Protein AF-A0A7K4BF49-F1 (afdb_monomer)

Foldseek 3Di:
DDDDDDDDDDPPFFFDFKDKDFDADPVNPHTPFIDMDGQVCQVVPADKDFDLQAWAWDFAFDDQVLCCVVCVPDDDDRVPPLQPSVLRIQAATTAARFMFHFVQRVQVVRPGDDQQDKDWDADPVGDIDIDGPCCAPVNDLQQATWGFTFFHSTWGDPNYNDIQFGGGSGPTRRVHTDIGGDHAQPRHPPRHD

Mean predicted aligned error: 5.92 Å

Secondary structure (DSSP, 8-state):
-----------TTPPP-EEEEEEEPTTSSSEEEEEEEEHHHHHHHSPEE--SSS--B---PPPHHHHHHH-TTSPP-SS-TT---THHHHTT-B--SEEEEEHHHHHHHTT---TT-EEEEE-TTS-EEEEEHHHHHS--TTT--EEEEEEESS---TT-SS---SB-TTTT-TT-SEEEE---SSS-TT---

Radius of gyration: 18.91 Å; Cα contacts (8 Å, |Δi|>4): 390; chains: 1; bounding box: 43×42×61 Å

Structure (mmCIF, N/CA/C/O backbone):
data_AF-A0A7K4BF49-F1
#
_entry.id   AF-A0A7K4BF49-F1
#
loop_
_atom_site.group_PDB
_atom_site.id
_atom_site.type_symbol
_atom_site.label_atom_id
_atom_site.label_alt_id
_atom_site.label_comp_id
_atom_site.label_asym_id
_atom_site.label_entity_id
_atom_site.label_seq_id
_atom_site.pdbx_PDB_ins_code
_atom_site.Cartn_x
_atom_site.Cartn_y
_atom_site.Cartn_z
_atom_site.occupancy
_atom_site.B_iso_or_equiv
_atom_site.auth_seq_id
_atom_site.auth_comp_id
_atom_site.auth_asym_id
_atom_site.auth_atom_id
_atom_site.pdbx_PDB_model_num
ATOM 1 N N . MET A 1 1 ? -21.027 25.884 24.850 1.00 34.59 1 MET A N 1
ATOM 2 C CA . MET A 1 1 ? -20.261 26.221 26.073 1.00 34.59 1 MET A CA 1
ATOM 3 C C . MET A 1 1 ? -19.085 25.250 26.157 1.00 34.59 1 MET A C 1
ATOM 5 O O . MET A 1 1 ? -19.220 24.149 25.648 1.00 34.59 1 MET A O 1
ATOM 9 N N . VAL A 1 2 ? -17.940 25.727 26.647 1.00 35.47 2 VAL A N 1
ATOM 10 C CA . VAL A 1 2 ? -16.547 25.360 26.299 1.00 35.47 2 VAL A CA 1
ATOM 11 C C . VAL A 1 2 ? -16.154 23.878 26.431 1.00 35.47 2 VAL A C 1
ATOM 13 O O . VAL A 1 2 ? -16.474 23.229 27.420 1.00 35.47 2 VAL A O 1
ATOM 16 N N . THR A 1 3 ? -15.308 23.401 25.510 1.00 29.17 3 THR A N 1
ATOM 17 C CA . THR A 1 3 ? -14.227 22.450 25.840 1.00 29.17 3 THR A CA 1
ATOM 18 C C . THR A 1 3 ? -12.956 22.852 25.078 1.00 29.17 3 THR A C 1
ATOM 20 O O . THR A 1 3 ? -13.020 23.198 23.900 1.00 29.17 3 THR A O 1
ATOM 23 N N . VAL A 1 4 ? -11.828 22.898 25.792 1.00 28.55 4 VAL A N 1
ATOM 24 C CA . VAL A 1 4 ? -10.508 23.394 25.369 1.00 28.55 4 VAL A CA 1
ATOM 25 C C . VAL A 1 4 ? -9.509 22.231 25.287 1.00 28.55 4 VAL A C 1
ATOM 27 O O . VAL A 1 4 ? -9.506 21.383 26.169 1.00 28.55 4 VAL A O 1
ATOM 30 N N . LEU A 1 5 ? -8.672 22.295 24.239 1.00 30.62 5 LEU A N 1
ATOM 31 C CA . LEU A 1 5 ? -7.319 21.749 23.998 1.00 30.62 5 LEU A CA 1
ATOM 32 C C . LEU A 1 5 ? -6.979 20.274 24.295 1.00 30.62 5 LEU A C 1
ATOM 34 O O . LEU A 1 5 ? -6.933 19.847 25.440 1.00 30.62 5 LEU A O 1
ATOM 38 N N . ALA A 1 6 ? -6.388 19.632 23.283 1.00 27.55 6 ALA A N 1
ATOM 39 C CA . ALA A 1 6 ? -4.929 19.495 23.219 1.00 27.55 6 ALA A CA 1
ATOM 40 C C . ALA A 1 6 ? -4.484 19.502 21.747 1.00 27.55 6 ALA A C 1
ATOM 42 O O . ALA A 1 6 ? -4.921 18.669 20.962 1.00 27.55 6 ALA A O 1
ATOM 43 N N . ALA A 1 7 ? -3.638 20.458 21.364 1.00 39.44 7 ALA A N 1
ATOM 44 C CA . ALA A 1 7 ? -2.843 20.353 20.147 1.00 39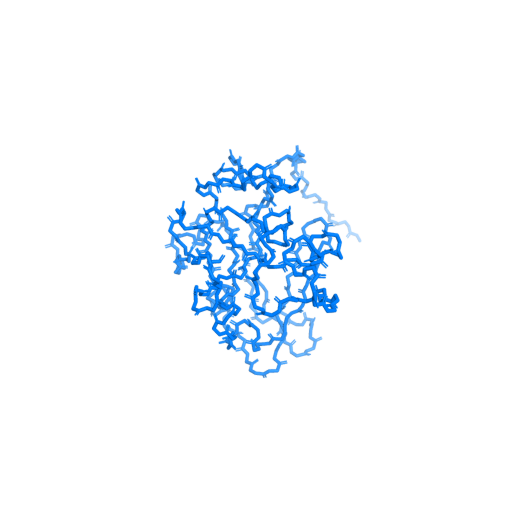.44 7 ALA A CA 1
ATOM 45 C C . ALA A 1 7 ? -1.436 19.919 20.573 1.00 39.44 7 ALA A C 1
ATOM 47 O O . ALA A 1 7 ? -0.731 20.727 21.185 1.00 39.44 7 ALA A O 1
ATOM 48 N N . PRO A 1 8 ? -1.007 18.679 20.295 1.00 38.59 8 PRO A N 1
ATOM 49 C CA . PRO A 1 8 ? 0.405 18.380 20.227 1.00 38.59 8 PRO A CA 1
ATOM 50 C C . PRO A 1 8 ? 0.962 18.970 18.929 1.00 38.59 8 PRO A C 1
ATOM 52 O O . PRO A 1 8 ? 0.394 18.835 17.846 1.00 38.59 8 PRO A O 1
ATOM 55 N N . VAL A 1 9 ? 2.064 19.684 19.127 1.00 35.28 9 VAL A N 1
ATOM 56 C CA . VAL A 1 9 ? 3.067 20.173 18.184 1.00 35.28 9 VAL A CA 1
ATOM 57 C C . VAL A 1 9 ? 3.034 19.489 16.816 1.00 35.28 9 VAL A C 1
ATOM 59 O O . VAL A 1 9 ? 3.138 18.271 16.694 1.00 35.28 9 VAL A O 1
ATOM 62 N N . LEU A 1 10 ? 2.975 20.320 15.777 1.00 35.47 10 LEU A N 1
ATOM 63 C CA . LEU A 1 10 ? 3.328 19.952 14.415 1.00 35.47 10 LEU A CA 1
ATOM 64 C C . LEU A 1 10 ? 4.713 19.280 14.398 1.00 35.47 10 LEU A C 1
ATOM 66 O O . LEU A 1 10 ? 5.733 19.964 14.453 1.00 35.47 10 LEU A O 1
ATOM 70 N N . ALA A 1 11 ? 4.762 17.959 14.244 1.00 31.17 11 ALA A N 1
ATOM 71 C CA . ALA A 1 11 ? 5.877 17.328 13.555 1.00 31.17 11 ALA A CA 1
ATOM 72 C C . ALA A 1 11 ? 5.644 17.555 12.057 1.00 31.17 11 ALA A C 1
ATOM 74 O O . ALA A 1 11 ? 5.075 16.717 11.357 1.00 31.17 11 ALA A O 1
ATOM 75 N N . THR A 1 12 ? 6.016 18.736 11.561 1.00 39.72 12 THR A N 1
ATOM 76 C CA . THR A 1 12 ? 6.198 18.943 10.122 1.00 39.72 12 THR A CA 1
ATOM 77 C C . THR A 1 12 ? 7.399 18.100 9.691 1.00 39.72 12 THR A C 1
ATOM 79 O O . THR A 1 12 ? 8.524 18.591 9.700 1.00 39.72 12 THR A O 1
ATOM 82 N N . GLY A 1 13 ? 7.180 16.813 9.407 1.00 51.66 13 GLY A N 1
ATOM 83 C CA . GLY A 1 13 ? 8.210 15.933 8.847 1.00 51.66 13 GLY A CA 1
ATOM 84 C C . GLY A 1 13 ? 8.118 14.446 9.196 1.00 51.66 13 GLY A C 1
ATOM 85 O O . GLY A 1 13 ? 8.723 13.658 8.484 1.00 51.66 13 GLY A O 1
ATOM 86 N N . ALA A 1 14 ? 7.377 14.043 10.235 1.00 60.25 14 ALA A N 1
ATOM 87 C CA . ALA A 1 14 ? 7.211 12.624 10.573 1.00 60.25 14 ALA A CA 1
ATOM 88 C C . ALA A 1 14 ? 5.947 12.052 9.910 1.00 60.25 14 ALA A C 1
ATOM 90 O O . ALA A 1 14 ? 4.874 12.673 9.969 1.00 60.25 14 ALA A O 1
ATOM 91 N N . GLY A 1 15 ? 6.083 10.886 9.270 1.00 71.81 15 GLY A N 1
ATOM 92 C CA . GLY A 1 15 ? 4.967 10.136 8.703 1.00 71.81 15 GLY A CA 1
ATOM 93 C C . GLY A 1 15 ? 3.964 9.718 9.782 1.00 71.81 15 GLY A C 1
ATOM 94 O O . GLY A 1 15 ? 4.267 9.727 10.974 1.00 71.81 15 GLY A O 1
ATOM 95 N N . THR A 1 16 ? 2.737 9.379 9.383 1.00 82.88 16 THR A N 1
ATOM 96 C CA . THR A 1 16 ? 1.733 8.867 10.326 1.00 82.88 16 THR A CA 1
ATOM 97 C C . THR A 1 16 ? 2.236 7.570 10.962 1.00 82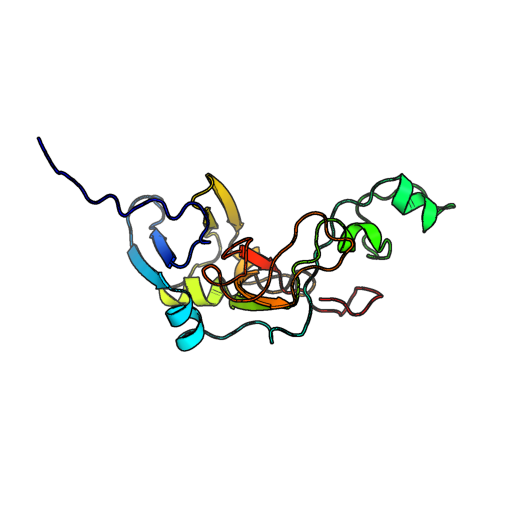.88 16 THR A C 1
ATOM 99 O O . THR A 1 16 ? 2.592 6.643 10.239 1.00 82.88 16 THR A O 1
ATOM 102 N N . THR A 1 17 ? 2.239 7.504 12.295 1.00 91.62 17 THR A N 1
ATOM 103 C CA . THR A 1 17 ? 2.672 6.334 13.082 1.00 91.62 17 THR A CA 1
ATOM 104 C C . THR A 1 17 ? 1.514 5.567 13.722 1.00 91.62 17 THR A C 1
ATOM 106 O O . THR A 1 17 ? 1.704 4.438 14.164 1.00 91.62 17 THR A O 1
ATOM 109 N N . GLU A 1 18 ? 0.320 6.162 13.752 1.00 93.19 18 GLU A N 1
ATOM 110 C CA . GLU A 1 18 ? -0.889 5.604 14.360 1.00 93.19 18 GLU A CA 1
ATOM 111 C C . GLU A 1 18 ? -1.980 5.349 13.317 1.00 93.19 18 GLU A C 1
ATOM 113 O O . GLU A 1 18 ? -2.172 6.120 12.374 1.00 93.19 18 GLU A O 1
ATOM 118 N N . LEU A 1 19 ? -2.743 4.284 13.525 1.00 95.31 19 LEU A N 1
ATOM 119 C CA . LEU A 1 19 ? -3.889 3.888 12.731 1.00 95.31 19 LEU A CA 1
ATOM 120 C C . LEU A 1 19 ? -5.130 3.842 13.621 1.00 95.31 19 LEU A C 1
ATOM 122 O O . LEU A 1 19 ? -5.210 3.056 14.563 1.00 95.31 19 LEU A O 1
ATOM 126 N N . ARG A 1 20 ? -6.133 4.650 13.273 1.00 96.38 20 ARG A N 1
ATOM 127 C CA . ARG A 1 20 ? -7.477 4.565 13.849 1.00 96.38 20 ARG A CA 1
ATOM 128 C C . ARG A 1 20 ? -8.335 3.643 12.989 1.00 96.38 20 ARG A C 1
ATOM 130 O O . ARG A 1 20 ? -8.537 3.921 11.808 1.00 96.38 20 ARG A O 1
ATOM 137 N N . ILE A 1 21 ? -8.873 2.590 13.589 1.00 97.62 21 ILE A N 1
ATOM 138 C CA . ILE A 1 21 ? -9.681 1.566 12.924 1.00 97.62 21 ILE A CA 1
ATOM 139 C C . ILE A 1 21 ? -11.097 1.650 13.493 1.00 97.62 21 ILE A C 1
ATOM 141 O O . ILE A 1 21 ? -11.285 1.600 14.708 1.00 97.62 21 ILE A O 1
ATOM 145 N N . VAL A 1 22 ? -12.101 1.801 12.627 1.00 98.06 22 VAL A N 1
ATOM 146 C CA . VAL A 1 22 ? -13.496 2.001 13.043 1.00 98.06 22 VAL A CA 1
ATOM 147 C C . VAL A 1 22 ? -14.419 1.117 12.220 1.00 98.06 22 VAL A C 1
ATOM 149 O O . VAL A 1 22 ? -14.384 1.155 10.991 1.00 98.06 22 VAL A O 1
ATOM 152 N N . LYS A 1 23 ? -15.294 0.375 12.899 1.00 97.81 23 LYS A N 1
ATOM 153 C CA . LYS A 1 23 ? -16.398 -0.366 12.291 1.00 97.81 23 LYS A CA 1
ATOM 154 C C . LYS A 1 23 ? -17.690 0.405 12.509 1.00 97.81 23 LYS A C 1
ATOM 156 O O . LYS A 1 23 ? -18.086 0.658 13.648 1.00 97.81 23 LYS A O 1
ATOM 161 N N . TYR A 1 24 ? -18.354 0.757 11.416 1.00 97.38 24 TYR A N 1
ATOM 162 C CA . TYR A 1 24 ? -19.642 1.443 11.433 1.00 97.38 24 TYR A CA 1
ATOM 163 C C . TYR A 1 24 ? -20.794 0.464 11.188 1.00 97.38 24 TYR A C 1
ATOM 165 O O . TYR A 1 24 ? -20.623 -0.558 10.530 1.00 97.38 24 TYR A O 1
ATOM 173 N N . ALA A 1 25 ? -21.979 0.792 11.698 1.00 95.19 25 ALA A N 1
ATOM 174 C CA . ALA A 1 25 ? -23.222 0.142 11.305 1.00 95.19 25 ALA A CA 1
ATOM 175 C C . ALA A 1 25 ? -23.651 0.579 9.893 1.00 95.19 25 ALA A C 1
ATOM 177 O O . ALA A 1 25 ? -23.120 1.538 9.327 1.00 95.19 25 ALA A O 1
ATOM 178 N N . ASN A 1 26 ? -24.688 -0.067 9.355 1.00 91.81 26 ASN A N 1
ATOM 179 C CA . ASN A 1 26 ? -25.211 0.203 8.007 1.00 91.81 26 ASN A CA 1
ATOM 180 C C . ASN A 1 26 ? -25.685 1.656 7.796 1.00 91.81 26 ASN A C 1
ATOM 182 O O . ASN A 1 26 ? -25.769 2.120 6.662 1.00 91.81 26 ASN A O 1
ATOM 186 N N . ASP A 1 27 ? -25.973 2.395 8.872 1.00 93.44 27 ASP A N 1
ATOM 187 C CA . ASP A 1 27 ? -26.303 3.826 8.822 1.00 93.44 27 ASP A CA 1
ATOM 188 C C . ASP A 1 27 ? -25.086 4.741 8.559 1.00 93.44 27 ASP A C 1
ATOM 190 O O . ASP A 1 27 ? -25.248 5.960 8.441 1.00 93.44 27 ASP A O 1
ATOM 194 N N . ARG A 1 28 ? -23.877 4.160 8.472 1.00 90.75 28 ARG A N 1
ATOM 195 C CA . ARG A 1 28 ? -22.575 4.820 8.272 1.00 90.75 28 ARG A CA 1
ATOM 196 C C . ARG A 1 28 ? -22.235 5.867 9.343 1.00 90.75 28 ARG A C 1
ATOM 198 O O . ARG A 1 28 ? -21.424 6.760 9.098 1.00 90.75 28 ARG A O 1
ATOM 205 N N . LYS A 1 29 ? -22.875 5.797 10.514 1.00 93.38 29 LYS A N 1
ATOM 206 C CA . LYS A 1 29 ? -22.755 6.787 11.597 1.00 93.38 29 LYS A CA 1
ATOM 207 C C . LYS A 1 29 ? -22.528 6.138 12.950 1.00 93.38 29 LYS A C 1
ATOM 209 O O . LYS A 1 29 ? -21.667 6.588 13.701 1.00 93.38 29 LYS A O 1
ATOM 214 N N . THR A 1 30 ? -23.294 5.103 13.264 1.00 96.94 30 THR A N 1
ATOM 215 C CA . THR A 1 30 ? -23.186 4.384 14.528 1.00 96.94 30 THR A CA 1
ATOM 216 C C . THR A 1 30 ? -21.885 3.594 14.547 1.00 96.94 30 THR A C 1
ATOM 218 O O . THR A 1 30 ? -21.651 2.771 13.666 1.00 96.94 30 THR A O 1
ATOM 221 N N . ILE A 1 31 ? -21.033 3.847 15.539 1.00 98.06 31 ILE A N 1
ATOM 222 C CA . ILE A 1 31 ? -19.782 3.109 15.736 1.00 98.06 31 ILE A CA 1
ATOM 223 C C . ILE A 1 31 ? -20.105 1.819 16.490 1.00 98.06 31 ILE A C 1
ATOM 225 O O . ILE A 1 31 ? -20.652 1.862 17.590 1.00 98.06 31 ILE A O 1
ATOM 229 N N . LEU A 1 32 ? -19.785 0.680 15.879 1.00 97.50 32 LEU A N 1
ATOM 230 C CA . LEU A 1 32 ? -19.957 -0.652 16.460 1.00 97.50 32 LEU A CA 1
ATOM 231 C C . LEU A 1 32 ? -18.708 -1.108 17.217 1.00 97.50 32 LEU A C 1
ATOM 233 O O . LEU A 1 32 ? -18.825 -1.781 18.237 1.00 97.50 32 LEU A O 1
ATOM 237 N N . ASN A 1 33 ? -17.526 -0.754 16.712 1.00 98.06 33 ASN A N 1
ATOM 238 C CA . ASN A 1 33 ? -16.242 -1.020 17.352 1.00 98.06 33 ASN A CA 1
ATOM 239 C C . ASN A 1 33 ? -15.205 -0.000 16.867 1.00 98.06 33 ASN A C 1
ATOM 241 O O . ASN A 1 33 ? -15.274 0.463 15.726 1.00 98.06 33 ASN A O 1
ATOM 245 N N . GLU A 1 34 ? -14.254 0.354 17.720 1.00 97.88 34 GLU A N 1
ATOM 246 C CA . GLU A 1 34 ? -13.210 1.324 17.414 1.00 97.88 34 GLU A CA 1
ATOM 247 C C . GLU A 1 34 ? -11.961 1.055 18.247 1.00 97.88 34 GLU A C 1
ATOM 249 O O . GLU A 1 34 ? -12.039 0.751 19.437 1.00 97.88 34 GLU A O 1
ATOM 254 N N . THR A 1 35 ? -10.801 1.221 17.622 1.00 97.31 35 THR A N 1
ATOM 255 C CA . THR A 1 35 ? -9.516 1.210 18.312 1.00 97.31 35 THR A CA 1
ATOM 256 C C . THR A 1 35 ? -8.500 2.086 17.586 1.00 97.31 35 THR A C 1
ATOM 258 O O . THR A 1 35 ? -8.664 2.402 16.405 1.00 97.31 35 THR A O 1
ATOM 261 N N . THR A 1 36 ? -7.442 2.460 18.295 1.00 97.94 36 THR A N 1
ATOM 262 C CA . THR A 1 36 ? -6.275 3.135 17.727 1.00 97.94 36 THR A CA 1
ATOM 263 C C . THR A 1 36 ? -5.038 2.355 18.136 1.00 97.94 36 THR A C 1
ATOM 265 O O . THR A 1 36 ? -4.855 2.064 19.317 1.00 97.94 36 THR A O 1
ATOM 268 N N . VAL A 1 37 ? -4.208 2.016 17.157 1.00 96.88 37 VAL A N 1
ATOM 269 C CA . VAL A 1 37 ? -2.967 1.251 17.327 1.00 96.88 37 VAL A CA 1
ATOM 270 C C . VAL A 1 37 ? -1.824 1.974 16.627 1.00 96.88 37 VAL A C 1
ATOM 272 O O . VAL A 1 37 ? -2.069 2.763 15.718 1.00 96.88 37 VAL A O 1
ATOM 275 N N . ASP A 1 38 ? -0.583 1.722 17.025 1.00 96.38 38 ASP A N 1
ATOM 276 C CA . ASP A 1 38 ? 0.595 2.192 16.293 1.00 96.38 38 ASP A CA 1
ATOM 277 C C . ASP A 1 38 ? 1.207 1.069 15.444 1.00 96.38 38 ASP A C 1
ATOM 279 O O . ASP A 1 38 ? 0.789 -0.093 15.508 1.00 96.38 38 ASP A O 1
ATOM 283 N N . TYR A 1 39 ? 2.195 1.408 14.615 1.00 95.56 39 TYR A N 1
ATOM 284 C CA . TYR A 1 39 ? 2.855 0.404 13.781 1.00 95.56 39 TYR A CA 1
ATOM 285 C C . TYR A 1 39 ? 3.624 -0.652 14.591 1.00 95.56 39 TYR A C 1
ATOM 287 O O . TYR A 1 39 ? 3.724 -1.787 14.133 1.00 95.56 39 TYR A O 1
ATOM 295 N N . HIS A 1 40 ? 4.118 -0.332 15.796 1.00 97.25 40 HIS A N 1
ATOM 296 C CA . HIS A 1 40 ? 4.745 -1.330 16.670 1.00 97.25 40 HIS A CA 1
ATOM 297 C C . HIS A 1 40 ? 3.729 -2.384 17.107 1.00 97.25 40 HIS A C 1
ATOM 299 O O . HIS A 1 40 ? 4.033 -3.576 17.142 1.00 97.25 40 HIS A O 1
ATOM 305 N N . TRP A 1 41 ? 2.505 -1.959 17.426 1.00 98.31 41 TRP A N 1
ATOM 306 C CA . TRP A 1 41 ? 1.420 -2.867 17.748 1.00 98.31 41 TRP A CA 1
ATOM 307 C C . TRP A 1 41 ? 1.045 -3.726 16.538 1.00 98.31 41 TRP A C 1
ATOM 309 O O . TRP A 1 41 ? 0.897 -4.935 16.705 1.00 98.31 41 TRP A O 1
ATOM 319 N N . LEU A 1 42 ? 0.943 -3.139 15.337 1.00 98.12 42 LEU A N 1
ATOM 320 C CA . LEU A 1 42 ? 0.676 -3.895 14.104 1.00 98.12 42 LEU A CA 1
ATOM 321 C C . LEU A 1 42 ? 1.746 -4.971 13.870 1.00 98.12 42 LEU A C 1
ATOM 323 O O . LEU A 1 42 ? 1.396 -6.133 13.681 1.00 98.12 42 LEU A O 1
ATOM 327 N N . GLU A 1 43 ? 3.029 -4.606 13.964 1.00 97.75 43 GLU A N 1
ATOM 328 C CA . GLU A 1 43 ? 4.158 -5.532 13.806 1.00 97.75 43 GLU A CA 1
ATOM 329 C C . GLU A 1 43 ? 4.151 -6.659 14.850 1.00 97.75 43 GLU A C 1
ATOM 331 O O . GLU A 1 43 ? 4.457 -7.806 14.531 1.00 97.75 43 GLU A O 1
ATOM 336 N N . ALA A 1 44 ? 3.802 -6.349 16.101 1.00 98.31 44 ALA A N 1
ATOM 337 C CA . ALA A 1 44 ? 3.859 -7.314 17.195 1.00 98.31 44 ALA A CA 1
ATOM 338 C C . ALA A 1 44 ? 2.630 -8.234 17.293 1.00 98.31 44 ALA A C 1
ATOM 340 O O . ALA A 1 44 ? 2.736 -9.307 17.891 1.00 98.31 44 ALA A O 1
ATOM 341 N N . ASN A 1 45 ? 1.466 -7.821 16.775 1.00 98.38 45 ASN A N 1
ATOM 342 C CA . ASN A 1 45 ? 0.189 -8.491 17.061 1.00 98.38 45 ASN A CA 1
ATOM 343 C C . ASN A 1 45 ? -0.530 -9.052 15.832 1.00 98.38 45 ASN A C 1
ATOM 345 O O . ASN A 1 45 ? -1.390 -9.915 16.007 1.00 98.38 45 ASN A O 1
ATOM 349 N N . LEU A 1 46 ? -0.212 -8.596 14.618 1.00 98.50 46 LEU A N 1
ATOM 350 C CA . LEU A 1 46 ? -0.855 -9.071 13.392 1.00 98.50 46 LEU A CA 1
ATOM 351 C C . LEU A 1 46 ? 0.158 -9.732 12.443 1.00 98.50 46 LEU A C 1
ATOM 353 O O . LEU A 1 46 ? 1.356 -9.454 12.532 1.00 98.50 46 LEU A O 1
ATOM 357 N N . PRO A 1 47 ? -0.294 -10.621 11.537 1.00 98.50 47 PRO A N 1
ATOM 358 C CA . PRO A 1 47 ? 0.585 -11.243 10.556 1.00 98.50 47 PRO A CA 1
ATOM 359 C C . PRO A 1 47 ? 1.342 -10.204 9.725 1.00 98.50 47 PRO A C 1
ATOM 361 O O . PRO A 1 47 ? 0.767 -9.238 9.216 1.00 98.50 47 PRO A O 1
ATOM 364 N N . ILE A 1 48 ? 2.648 -10.421 9.581 1.00 98.50 48 ILE A N 1
ATOM 365 C CA . ILE A 1 48 ? 3.507 -9.552 8.782 1.00 98.50 48 ILE A CA 1
ATOM 366 C C . ILE A 1 48 ? 3.475 -10.025 7.332 1.00 98.50 48 ILE A C 1
ATOM 368 O O . ILE A 1 48 ? 3.762 -11.185 7.040 1.00 98.50 48 ILE A O 1
ATOM 372 N N . GLN A 1 49 ? 3.166 -9.094 6.438 1.00 98.31 49 GLN A N 1
ATOM 373 C CA . GLN A 1 49 ? 3.266 -9.248 4.995 1.00 98.31 49 GLN A CA 1
ATOM 374 C C . GLN A 1 49 ? 4.596 -8.660 4.514 1.00 98.31 49 GLN A C 1
ATOM 376 O O . GLN A 1 49 ? 4.991 -7.572 4.946 1.00 98.31 49 GLN A O 1
ATOM 381 N N . GLY A 1 50 ? 5.258 -9.362 3.591 1.00 97.00 50 GLY A N 1
ATOM 382 C CA . GLY A 1 50 ? 6.557 -8.968 3.041 1.00 97.00 50 GLY A CA 1
ATOM 383 C C . GLY A 1 50 ? 7.730 -9.259 3.981 1.00 97.00 50 GLY A C 1
ATOM 384 O O . GLY A 1 50 ? 7.586 -9.389 5.199 1.00 97.00 50 GLY A O 1
ATOM 385 N N . ASP A 1 51 ? 8.924 -9.364 3.406 1.00 96.56 51 ASP A N 1
ATOM 386 C CA . ASP A 1 51 ? 10.168 -9.687 4.117 1.00 96.56 51 ASP A CA 1
ATOM 387 C C . ASP A 1 51 ? 11.111 -8.480 4.268 1.00 96.56 51 ASP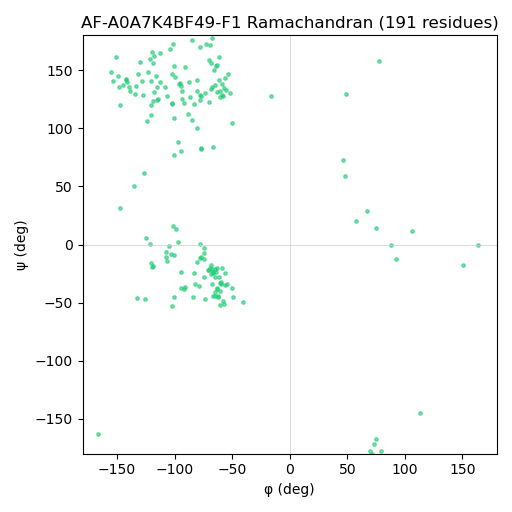 A C 1
ATOM 389 O O . ASP A 1 51 ? 12.106 -8.554 4.987 1.00 96.56 51 ASP A O 1
ATOM 393 N N . GLY A 1 52 ? 10.782 -7.347 3.638 1.00 95.56 52 GLY A N 1
ATOM 394 C C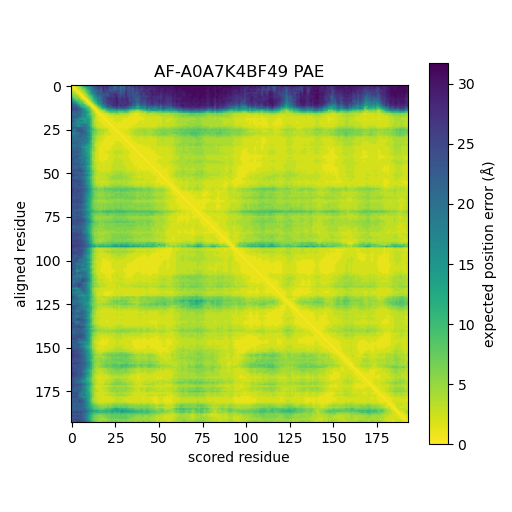A . GLY A 1 52 ? 11.633 -6.159 3.608 1.00 95.56 52 GLY A CA 1
ATOM 395 C C . GLY A 1 52 ? 12.838 -6.285 2.673 1.00 95.56 52 GLY A C 1
ATOM 396 O O . GLY A 1 52 ? 13.759 -5.478 2.774 1.00 95.56 52 GLY A O 1
ATOM 397 N N . VAL A 1 53 ? 12.838 -7.286 1.787 1.00 95.31 53 VAL A N 1
ATOM 398 C CA . VAL A 1 53 ? 13.877 -7.544 0.780 1.00 95.31 53 VAL A CA 1
ATOM 399 C C . VAL A 1 53 ? 13.265 -7.639 -0.621 1.00 95.31 53 VAL A C 1
ATOM 401 O O . VAL A 1 53 ? 13.765 -7.006 -1.549 1.00 95.31 53 VAL A O 1
ATOM 404 N N . ALA A 1 54 ? 12.175 -8.391 -0.783 1.00 94.75 54 ALA A N 1
ATOM 405 C CA . ALA A 1 54 ? 11.395 -8.426 -2.011 1.00 94.75 54 ALA A CA 1
ATOM 406 C C . ALA A 1 54 ? 10.790 -7.046 -2.290 1.00 94.75 54 ALA A C 1
ATOM 408 O O . ALA A 1 54 ? 10.204 -6.417 -1.408 1.00 94.75 54 ALA A O 1
ATOM 409 N N . ARG A 1 55 ? 10.955 -6.579 -3.529 1.00 94.62 55 ARG A N 1
ATOM 410 C CA . ARG A 1 55 ? 10.488 -5.266 -3.979 1.00 94.62 55 ARG A CA 1
ATOM 411 C C . ARG A 1 55 ? 9.118 -5.397 -4.620 1.00 94.62 55 ARG A C 1
ATOM 413 O O . ARG A 1 55 ? 8.930 -6.306 -5.425 1.00 94.62 55 ARG A O 1
ATOM 420 N N . TYR A 1 56 ? 8.225 -4.471 -4.287 1.00 95.06 56 TYR A N 1
ATOM 421 C CA . TYR A 1 56 ? 6.862 -4.433 -4.806 1.00 95.06 56 TYR A CA 1
ATOM 422 C C . TYR A 1 56 ? 6.683 -3.277 -5.779 1.00 95.06 56 TYR A C 1
ATOM 424 O O . TYR A 1 56 ? 7.082 -2.138 -5.501 1.00 95.06 56 TYR A O 1
ATOM 432 N N . TYR A 1 57 ? 6.034 -3.570 -6.894 1.00 94.25 57 TYR A N 1
ATOM 433 C CA . TYR A 1 57 ? 5.802 -2.654 -7.981 1.00 94.25 57 TYR A CA 1
ATOM 434 C C . TYR A 1 57 ? 4.345 -2.681 -8.424 1.00 94.25 57 TYR A C 1
ATOM 436 O O . TYR A 1 57 ? 3.707 -3.724 -8.435 1.00 94.25 57 TYR A O 1
ATOM 444 N N . HIS A 1 58 ? 3.814 -1.541 -8.866 1.00 92.81 58 HIS A N 1
ATOM 445 C CA . HIS A 1 58 ? 2.555 -1.514 -9.623 1.00 92.81 58 HIS A CA 1
ATOM 446 C C . HIS A 1 58 ? 2.815 -1.086 -11.065 1.00 92.81 58 HIS A C 1
ATOM 448 O O . HIS A 1 58 ? 3.856 -0.524 -11.394 1.00 92.81 58 HIS A O 1
ATOM 454 N N . GLN A 1 59 ? 1.844 -1.309 -11.943 1.00 90.12 59 GLN A N 1
ATOM 455 C CA . GLN A 1 59 ? 1.882 -0.755 -13.289 1.00 90.12 59 GLN A CA 1
ATOM 456 C C . GLN A 1 59 ? 1.131 0.576 -13.343 1.00 90.12 59 GLN A C 1
ATOM 458 O O . GLN A 1 59 ? -0.040 0.680 -12.972 1.00 90.12 59 GLN A O 1
ATOM 463 N N . GLY A 1 60 ? 1.818 1.615 -13.814 1.00 87.25 60 GLY A N 1
ATOM 464 C CA . GLY A 1 60 ? 1.193 2.857 -14.249 1.00 87.25 60 GLY A CA 1
ATOM 465 C C . GLY A 1 60 ? 0.709 2.775 -15.702 1.00 87.25 60 GLY A C 1
ATOM 466 O O . GLY A 1 60 ? 0.964 1.792 -16.394 1.00 87.25 60 GLY A O 1
ATO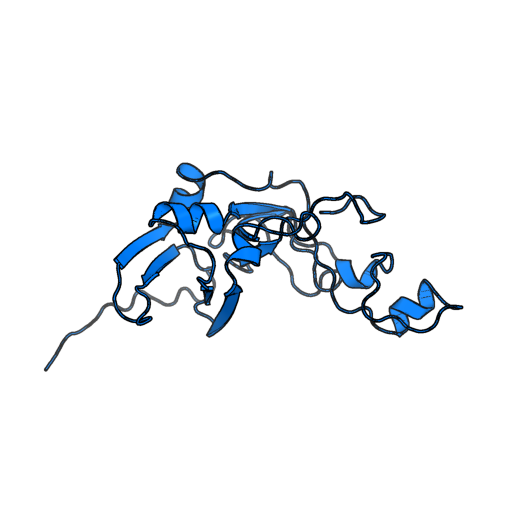M 467 N N . PRO A 1 61 ? 0.040 3.823 -16.212 1.00 89.56 61 PRO A N 1
ATOM 468 C CA . PRO A 1 61 ? -0.267 3.899 -17.636 1.00 89.56 61 PRO A CA 1
ATOM 469 C C . PRO A 1 61 ? 1.024 3.855 -18.460 1.00 89.56 61 PRO A C 1
ATOM 471 O O . PRO A 1 61 ? 2.008 4.524 -18.125 1.00 89.56 61 PRO A O 1
ATOM 474 N N . VAL A 1 62 ? 1.006 3.111 -19.563 1.00 93.69 62 VAL A N 1
ATOM 475 C CA . VAL A 1 62 ? 2.100 3.142 -20.532 1.00 93.69 62 VAL A CA 1
ATOM 476 C C . VAL A 1 62 ? 1.961 4.398 -21.373 1.00 93.69 62 VAL A C 1
ATOM 478 O O . VAL A 1 62 ? 0.918 4.618 -21.970 1.00 93.69 62 VAL A O 1
ATOM 481 N N . PHE A 1 63 ? 2.993 5.236 -21.436 1.00 93.56 63 PHE A N 1
ATOM 482 C CA . PHE A 1 63 ? 2.994 6.376 -22.353 1.00 93.56 63 PHE A CA 1
ATOM 483 C C . PHE A 1 63 ? 3.370 5.928 -23.768 1.00 93.56 63 PHE A C 1
ATOM 485 O O . PHE A 1 63 ? 4.274 5.111 -23.931 1.00 93.56 63 PHE A O 1
ATOM 492 N N . GLU A 1 64 ? 2.727 6.508 -24.785 1.00 96.00 64 GLU A N 1
ATOM 493 C CA . GLU A 1 64 ? 2.900 6.153 -26.207 1.00 96.00 64 GLU A CA 1
ATOM 494 C C . GLU A 1 64 ? 4.374 6.084 -26.635 1.00 96.00 64 GLU A C 1
ATOM 496 O O . GLU A 1 64 ? 4.809 5.086 -27.198 1.00 96.00 64 GLU A O 1
ATOM 501 N N . GLY A 1 65 ? 5.191 7.066 -26.244 1.00 95.50 65 GLY A N 1
ATOM 502 C CA . GLY A 1 65 ? 6.620 7.060 -26.570 1.00 95.50 65 GLY A CA 1
ATOM 503 C C . GLY A 1 65 ? 7.440 5.948 -25.897 1.00 95.50 65 GLY A C 1
ATOM 504 O O . GLY A 1 65 ? 8.487 5.579 -26.417 1.00 95.50 65 GLY A O 1
ATOM 505 N N . GLU A 1 66 ? 7.006 5.404 -24.755 1.00 95.38 66 GLU A N 1
ATOM 506 C CA . GLU A 1 66 ? 7.636 4.214 -24.156 1.00 95.38 66 GLU A CA 1
ATOM 507 C C . GLU A 1 66 ? 7.115 2.925 -24.798 1.00 95.38 66 GLU A C 1
ATOM 509 O O . GLU A 1 66 ? 7.884 1.984 -24.983 1.00 95.38 66 GLU A O 1
ATOM 514 N N . TRP A 1 67 ? 5.837 2.902 -25.192 1.00 96.94 67 TRP A N 1
ATOM 515 C CA . TRP A 1 67 ? 5.242 1.794 -25.936 1.00 96.94 67 TRP A CA 1
ATOM 516 C C . TRP A 1 67 ? 5.947 1.576 -27.277 1.00 96.94 67 TRP A C 1
ATOM 518 O O . TRP A 1 67 ? 6.415 0.476 -27.547 1.00 96.94 67 TRP A O 1
ATOM 528 N N . GLU A 1 68 ? 6.098 2.623 -28.091 1.00 97.12 68 GLU A N 1
ATOM 529 C CA . GLU A 1 68 ? 6.696 2.541 -29.432 1.00 97.12 68 GLU A CA 1
ATOM 530 C C . GLU A 1 68 ? 8.153 2.052 -29.420 1.00 97.12 68 GLU A C 1
ATOM 532 O O . GLU A 1 68 ? 8.608 1.426 -30.377 1.00 97.12 68 GLU A O 1
ATOM 537 N N . LYS A 1 69 ? 8.895 2.291 -28.329 1.00 96.69 69 LYS A N 1
ATOM 538 C CA . LYS A 1 69 ? 10.269 1.785 -28.168 1.00 96.69 69 LYS A CA 1
ATOM 539 C C . LYS A 1 69 ? 10.320 0.264 -28.026 1.00 96.69 69 LYS A C 1
ATOM 541 O O . LYS A 1 69 ? 11.300 -0.344 -28.450 1.00 96.69 69 LYS A O 1
ATOM 546 N N . VAL A 1 70 ? 9.306 -0.330 -27.397 1.00 96.19 70 VAL A N 1
ATOM 547 C CA . VAL A 1 70 ? 9.225 -1.776 -27.133 1.00 96.19 70 VAL A CA 1
ATOM 548 C C . VAL A 1 70 ? 8.435 -2.489 -28.234 1.00 96.19 70 VAL A C 1
ATOM 550 O O . VAL A 1 70 ? 8.822 -3.572 -28.667 1.00 96.19 70 VAL A O 1
ATOM 553 N N . HIS A 1 71 ? 7.379 -1.850 -28.744 1.00 96.50 71 HIS A N 1
A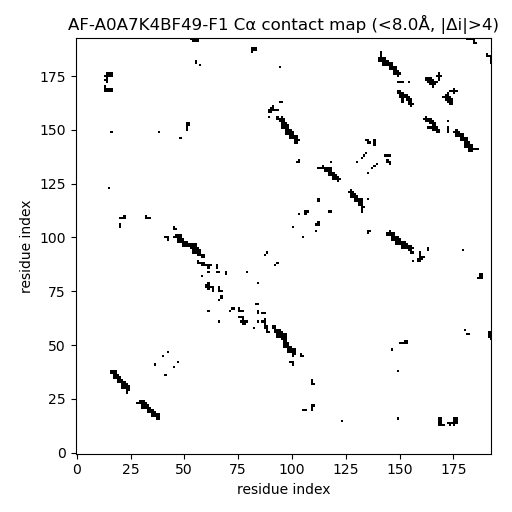TOM 554 C CA . HIS A 1 71 ? 6.430 -2.393 -29.718 1.00 96.50 71 HIS A CA 1
ATOM 555 C C . HIS A 1 71 ? 6.270 -1.493 -30.959 1.00 96.50 71 HIS A C 1
ATOM 557 O O . HIS A 1 71 ? 5.159 -1.046 -31.248 1.00 96.50 71 HIS A O 1
ATOM 563 N N . PRO A 1 72 ? 7.334 -1.241 -31.747 1.00 96.69 72 PRO A N 1
ATOM 564 C CA . PRO A 1 72 ? 7.303 -0.278 -32.859 1.00 96.69 72 PRO A CA 1
ATOM 565 C C . PRO A 1 72 ? 6.328 -0.641 -33.990 1.00 96.69 72 PRO A C 1
ATOM 567 O O . PRO A 1 72 ? 5.949 0.215 -34.784 1.00 96.69 72 PRO A O 1
ATOM 570 N N . GLU A 1 73 ? 5.930 -1.911 -34.084 1.00 96.88 73 GLU A N 1
ATOM 571 C CA . GLU A 1 73 ? 5.029 -2.415 -35.126 1.00 96.88 73 GLU A CA 1
ATOM 572 C C . GLU A 1 73 ? 3.602 -2.683 -34.623 1.00 96.88 73 GLU A C 1
ATOM 574 O O . GLU A 1 73 ? 2.743 -3.096 -35.406 1.00 96.88 73 GLU A O 1
ATOM 579 N N . LYS A 1 74 ? 3.322 -2.469 -33.329 1.00 96.25 74 LYS A N 1
ATOM 580 C CA . LYS A 1 74 ? 1.986 -2.687 -32.762 1.00 96.25 74 LYS A CA 1
ATOM 581 C C . LYS A 1 74 ? 1.250 -1.357 -32.573 1.00 96.25 74 LYS A C 1
ATOM 583 O O . LYS A 1 74 ? 1.880 -0.361 -32.219 1.00 96.25 74 LYS A O 1
ATOM 588 N N . PRO A 1 75 ? -0.087 -1.334 -32.724 1.00 97.19 75 PRO A N 1
ATOM 589 C CA . PRO A 1 75 ? -0.896 -0.206 -32.273 1.00 97.19 75 PRO A CA 1
ATOM 590 C C . PRO A 1 75 ? -0.631 0.106 -30.797 1.00 97.19 75 PRO A C 1
ATOM 592 O O . PRO A 1 75 ? -0.376 -0.810 -30.018 1.00 97.19 75 PRO A O 1
ATOM 595 N N . TYR A 1 76 ? -0.715 1.382 -30.426 1.00 97.38 76 TYR A N 1
ATOM 596 C CA . TYR A 1 76 ? -0.543 1.819 -29.043 1.00 97.38 76 TYR A CA 1
ATOM 597 C C . TYR A 1 76 ? -1.548 1.150 -28.097 1.00 97.38 76 TYR A C 1
ATOM 599 O O . TYR A 1 76 ? -2.760 1.219 -28.314 1.00 97.38 76 TYR A O 1
ATOM 607 N N . ASP A 1 77 ? -1.026 0.554 -27.025 1.00 95.81 77 ASP A N 1
ATOM 608 C CA . ASP A 1 77 ? -1.792 0.045 -25.893 1.00 95.81 77 ASP A CA 1
ATOM 609 C C . ASP A 1 77 ? -1.279 0.693 -24.599 1.00 95.81 77 ASP A C 1
ATOM 611 O O . ASP A 1 77 ? -0.200 0.389 -24.091 1.00 95.81 77 ASP A O 1
ATOM 615 N N . GLY A 1 78 ? -2.072 1.622 -24.064 1.00 93.94 78 GLY A N 1
ATOM 616 C CA . GLY A 1 78 ? -1.753 2.320 -22.818 1.00 93.94 78 GLY A CA 1
ATOM 617 C C . GLY A 1 78 ? -1.949 1.469 -21.560 1.00 93.94 78 GLY A C 1
ATOM 618 O O . GLY A 1 78 ? -1.525 1.891 -20.482 1.00 93.94 78 GLY A O 1
ATOM 619 N N . TRP A 1 79 ? -2.612 0.312 -21.676 1.00 91.69 79 TRP A N 1
ATOM 620 C CA . TRP A 1 79 ? -2.828 -0.600 -20.559 1.00 91.69 79 TRP A CA 1
ATOM 621 C C . TRP A 1 79 ? -1.733 -1.646 -20.454 1.00 91.69 79 TRP A C 1
ATOM 623 O O . TRP A 1 79 ? -1.345 -1.940 -19.336 1.00 91.69 79 TRP A O 1
ATOM 633 N N . ASN A 1 80 ? -1.231 -2.158 -21.581 1.00 92.56 80 ASN A N 1
ATOM 634 C CA . ASN A 1 80 ? -0.189 -3.184 -21.655 1.00 92.56 80 ASN A CA 1
ATOM 635 C C . ASN A 1 80 ? -0.417 -4.383 -20.704 1.00 92.56 80 ASN A C 1
ATOM 637 O O . ASN A 1 80 ? 0.286 -4.518 -19.698 1.00 92.56 80 ASN A O 1
ATOM 641 N N . PRO A 1 81 ? -1.387 -5.265 -21.003 1.00 89.94 81 PRO A N 1
ATOM 642 C CA . PRO A 1 81 ? -1.721 -6.409 -20.149 1.00 89.94 81 PRO A CA 1
ATOM 643 C C . PRO A 1 81 ? -0.599 -7.452 -20.029 1.00 89.94 81 PRO A C 1
ATOM 645 O O . PRO A 1 81 ? -0.606 -8.238 -19.079 1.00 89.94 81 PRO A O 1
ATOM 648 N N . ASP A 1 82 ? 0.337 -7.462 -20.981 1.00 90.69 82 ASP A N 1
ATOM 649 C CA . ASP A 1 82 ? 1.515 -8.334 -20.964 1.00 90.69 82 ASP A CA 1
ATOM 650 C C . ASP A 1 82 ? 2.586 -7.831 -19.991 1.00 90.69 82 ASP A C 1
ATOM 652 O O . ASP A 1 82 ? 3.532 -8.566 -19.715 1.00 90.69 82 ASP A O 1
ATOM 656 N N . GLU A 1 83 ? 2.429 -6.602 -19.475 1.00 90.81 83 GLU A N 1
ATOM 657 C CA . GLU A 1 83 ? 3.351 -5.962 -18.542 1.00 90.81 83 GLU A CA 1
ATOM 658 C C . GLU A 1 83 ? 4.779 -6.125 -19.072 1.00 90.81 83 GLU A C 1
ATOM 660 O O . GLU A 1 83 ? 5.593 -6.791 -18.464 1.00 90.81 83 GLU A O 1
ATOM 665 N N . ASP A 1 84 ? 5.085 -5.628 -20.271 1.00 92.81 84 ASP A N 1
ATOM 666 C CA . ASP A 1 84 ? 6.416 -5.783 -20.891 1.00 92.81 84 ASP A CA 1
ATOM 667 C C . ASP A 1 84 ? 7.101 -4.440 -21.220 1.00 92.81 84 ASP A C 1
ATOM 669 O O . ASP A 1 84 ? 8.258 -4.386 -21.649 1.00 92.81 84 ASP A O 1
ATOM 673 N N . VAL A 1 85 ? 6.432 -3.323 -20.915 1.00 93.88 85 VAL A N 1
ATOM 674 C CA . VAL A 1 85 ? 6.978 -1.965 -21.024 1.00 93.88 85 VAL A CA 1
ATOM 675 C C . VAL A 1 85 ? 7.483 -1.522 -19.658 1.00 93.88 85 VAL A C 1
ATOM 677 O O . VAL A 1 85 ? 6.790 -0.868 -18.878 1.00 93.88 85 VAL A O 1
ATOM 680 N N . ARG A 1 86 ? 8.744 -1.856 -19.389 1.00 92.19 86 ARG A N 1
ATOM 681 C CA . ARG A 1 86 ? 9.420 -1.683 -18.093 1.00 92.19 86 ARG A CA 1
ATOM 682 C C . ARG A 1 86 ? 9.298 -0.277 -17.482 1.00 92.19 86 ARG A C 1
ATOM 684 O O . ARG A 1 86 ? 9.158 -0.141 -16.269 1.00 92.19 86 ARG A O 1
ATOM 691 N N . MET A 1 87 ? 9.336 0.778 -18.299 1.00 91.38 87 MET A N 1
ATOM 692 C CA . MET A 1 87 ? 9.259 2.163 -17.805 1.00 91.38 87 MET A CA 1
ATOM 693 C C . MET A 1 87 ? 7.904 2.524 -17.184 1.00 91.38 87 MET A C 1
ATOM 695 O O . MET A 1 87 ? 7.852 3.410 -16.333 1.00 91.38 87 MET A O 1
ATOM 699 N N . SER A 1 88 ? 6.827 1.825 -17.555 1.00 89.56 88 SER A N 1
ATOM 700 C CA . SER A 1 88 ? 5.501 2.023 -16.949 1.00 89.56 88 SER A CA 1
ATOM 701 C C . SER A 1 88 ? 5.422 1.562 -15.489 1.00 89.56 88 SER A C 1
ATOM 703 O O . SER A 1 88 ? 4.541 2.001 -14.752 1.00 89.56 88 SER A O 1
ATOM 705 N N . ILE A 1 89 ? 6.384 0.742 -15.062 1.00 91.12 89 ILE A N 1
ATOM 706 C CA . ILE A 1 89 ? 6.474 0.163 -13.722 1.00 91.12 89 ILE A CA 1
ATOM 707 C C . ILE A 1 89 ? 7.512 0.927 -12.900 1.00 91.12 89 ILE A C 1
ATOM 709 O O . ILE A 1 89 ? 7.209 1.471 -11.840 1.00 91.12 89 ILE A O 1
ATOM 713 N N . LEU A 1 90 ? 8.727 1.066 -13.441 1.00 90.44 90 LEU A N 1
ATOM 714 C CA . LEU A 1 90 ? 9.838 1.691 -12.723 1.00 90.44 90 LEU A CA 1
ATOM 715 C C . LEU A 1 90 ? 9.605 3.167 -12.386 1.00 90.44 90 LEU A C 1
ATOM 717 O O . LEU A 1 90 ? 10.020 3.620 -11.324 1.00 90.44 90 LEU A O 1
ATOM 721 N N . TYR A 1 91 ? 8.960 3.928 -13.276 1.00 84.75 91 TYR A N 1
ATOM 722 C CA . TYR A 1 91 ? 8.900 5.380 -13.111 1.00 84.75 91 TYR A CA 1
ATOM 723 C C . TYR A 1 91 ? 7.945 5.822 -12.000 1.00 84.75 91 TYR A C 1
ATOM 725 O O . TYR A 1 91 ? 8.299 6.670 -11.194 1.00 84.75 91 TYR A O 1
ATOM 733 N N . LYS A 1 92 ? 6.723 5.286 -11.928 1.00 78.25 92 LYS A N 1
ATOM 734 C CA . LYS A 1 92 ? 5.710 5.775 -10.966 1.00 78.25 92 LYS A CA 1
ATOM 735 C C . LYS A 1 92 ? 5.427 4.841 -9.806 1.00 78.25 92 LYS A C 1
ATOM 737 O O . LYS A 1 92 ? 4.688 5.220 -8.898 1.00 78.25 92 LYS A O 1
ATOM 742 N N . ALA A 1 93 ? 5.933 3.622 -9.871 1.00 84.44 93 ALA A N 1
ATOM 743 C CA . ALA A 1 93 ? 5.317 2.542 -9.137 1.00 84.44 93 ALA A CA 1
ATOM 744 C C . ALA A 1 93 ? 6.332 1.507 -8.662 1.00 84.44 93 ALA A C 1
ATOM 746 O O . ALA A 1 93 ? 5.985 0.350 -8.511 1.00 84.44 93 ALA A O 1
ATOM 747 N N . ASP A 1 94 ? 7.560 1.934 -8.372 1.00 93.62 94 ASP A N 1
ATOM 748 C CA . ASP A 1 94 ? 8.469 1.202 -7.495 1.00 93.62 94 ASP A CA 1
ATOM 749 C C . ASP A 1 94 ? 8.224 1.637 -6.042 1.00 93.62 94 ASP A C 1
ATOM 751 O O . ASP A 1 94 ? 8.479 2.789 -5.669 1.00 93.62 94 ASP A O 1
ATOM 755 N N . PHE A 1 95 ? 7.707 0.724 -5.219 1.00 95.19 95 PHE A N 1
ATOM 756 C CA . PHE A 1 95 ? 7.414 0.989 -3.811 1.00 95.19 95 PHE A CA 1
ATOM 757 C C . PHE A 1 95 ? 8.514 0.530 -2.854 1.00 95.19 95 PHE A C 1
ATOM 759 O O . PHE A 1 95 ? 8.391 0.744 -1.648 1.00 95.19 95 PHE A O 1
ATOM 766 N N . GLY A 1 96 ? 9.615 -0.014 -3.374 1.00 95.12 96 GLY A N 1
ATOM 767 C CA . GLY A 1 96 ? 10.703 -0.534 -2.562 1.00 95.12 96 GLY A CA 1
ATOM 768 C C . GLY A 1 96 ? 10.375 -1.870 -1.898 1.00 95.12 96 GLY A C 1
ATOM 769 O O . GLY A 1 96 ? 9.409 -2.557 -2.243 1.00 95.12 96 GLY A O 1
ATOM 770 N N . ALA A 1 97 ? 11.221 -2.248 -0.944 1.00 96.94 97 ALA A N 1
ATOM 771 C CA . ALA A 1 97 ? 11.129 -3.515 -0.233 1.00 96.94 97 ALA A CA 1
ATOM 772 C C . ALA A 1 97 ? 10.345 -3.352 1.072 1.00 96.94 97 ALA A C 1
ATOM 774 O O . ALA A 1 97 ? 10.910 -3.165 2.151 1.00 96.94 97 ALA A O 1
ATOM 775 N N . VAL A 1 98 ? 9.020 -3.339 0.971 1.00 97.44 98 VAL A N 1
ATOM 776 C CA . VAL A 1 98 ? 8.130 -2.960 2.074 1.00 97.44 98 VAL A CA 1
ATOM 777 C C . VAL A 1 98 ? 7.692 -4.139 2.944 1.00 97.44 98 VAL A C 1
ATOM 779 O O . VAL A 1 98 ? 7.611 -5.283 2.501 1.00 97.44 98 VAL A O 1
ATOM 782 N N . ARG A 1 99 ? 7.388 -3.836 4.210 1.00 98.12 99 ARG A N 1
ATOM 783 C CA . ARG A 1 99 ? 6.705 -4.724 5.161 1.00 98.12 99 ARG A CA 1
ATOM 784 C C . ARG A 1 99 ? 5.456 -4.035 5.686 1.00 98.12 99 ARG A C 1
ATOM 786 O O . ARG A 1 99 ? 5.411 -2.807 5.819 1.00 98.12 99 ARG A O 1
ATOM 793 N N . GLY A 1 100 ? 4.441 -4.826 5.991 1.00 98.38 100 GLY A N 1
ATOM 794 C CA . GLY A 1 100 ? 3.176 -4.301 6.471 1.00 98.38 100 GLY A CA 1
ATOM 795 C C . GLY A 1 100 ? 2.268 -5.360 7.057 1.00 98.38 100 GLY A C 1
ATOM 796 O O . GLY A 1 100 ? 2.691 -6.472 7.360 1.00 98.38 100 GLY A O 1
ATOM 797 N N . THR A 1 101 ? 1.001 -4.998 7.181 1.00 98.69 101 THR A N 1
ATOM 798 C CA . THR A 1 101 ? -0.062 -5.888 7.645 1.00 98.69 101 THR A CA 1
ATOM 799 C C . THR A 1 101 ? -1.214 -5.850 6.650 1.00 98.69 101 THR A C 1
ATOM 801 O O . THR A 1 101 ? -1.532 -4.785 6.116 1.00 98.69 101 THR A O 1
ATOM 804 N N . ASP A 1 102 ? -1.830 -7.000 6.384 1.00 98.62 102 ASP A N 1
ATOM 805 C CA . ASP A 1 102 ? -2.998 -7.084 5.507 1.00 98.62 102 ASP A CA 1
ATOM 806 C C . ASP A 1 102 ? -4.153 -6.244 6.083 1.00 98.62 102 ASP A C 1
ATOM 808 O O . ASP A 1 102 ? -4.485 -6.333 7.269 1.00 98.62 102 ASP A O 1
ATOM 812 N N . ILE A 1 103 ? -4.779 -5.412 5.250 1.00 98.62 103 ILE A N 1
ATOM 813 C CA . ILE A 1 103 ? -5.955 -4.624 5.631 1.00 98.62 103 ILE A CA 1
ATOM 814 C C . ILE A 1 103 ? -7.097 -5.541 6.072 1.00 98.62 103 ILE A C 1
ATOM 816 O O . ILE A 1 103 ? -7.845 -5.172 6.978 1.00 98.62 103 ILE A O 1
ATOM 820 N N . ARG A 1 104 ? -7.211 -6.741 5.497 1.00 98.62 104 ARG A N 1
ATOM 821 C CA . ARG A 1 104 ? -8.152 -7.764 5.949 1.00 98.62 104 ARG A CA 1
ATOM 822 C C . ARG A 1 104 ? -7.928 -8.122 7.417 1.00 98.62 104 ARG A C 1
ATOM 824 O O . ARG A 1 104 ? -8.876 -8.053 8.193 1.00 98.62 104 ARG A O 1
ATOM 831 N N . ASP A 1 105 ? -6.693 -8.434 7.808 1.00 98.75 105 ASP A N 1
ATOM 832 C CA . ASP A 1 105 ? -6.354 -8.803 9.190 1.00 98.75 105 ASP A CA 1
ATOM 833 C C . ASP A 1 105 ? -6.617 -7.637 10.160 1.00 98.75 105 ASP A C 1
ATOM 835 O O . ASP A 1 105 ? -7.139 -7.827 11.262 1.00 98.75 105 ASP A O 1
ATOM 839 N N . ILE A 1 106 ? -6.324 -6.405 9.726 1.00 98.56 106 ILE A N 1
ATOM 840 C CA . ILE A 1 106 ? -6.630 -5.176 10.475 1.00 98.56 106 ILE A CA 1
ATOM 841 C C . ILE A 1 106 ? -8.146 -5.017 10.678 1.00 98.56 106 ILE A C 1
ATOM 843 O O . ILE A 1 106 ? -8.596 -4.678 11.775 1.00 98.56 106 ILE A O 1
ATOM 847 N N . CYS A 1 107 ? -8.950 -5.247 9.638 1.00 98.31 107 CYS A N 1
ATOM 848 C CA . CYS A 1 107 ? -10.407 -5.189 9.730 1.00 98.31 107 CYS A CA 1
ATOM 849 C C . CYS A 1 107 ? -10.960 -6.307 10.626 1.00 98.31 107 CYS A C 1
ATOM 851 O O . CYS A 1 107 ? -11.817 -6.044 11.478 1.00 98.31 107 CYS A O 1
ATOM 853 N N . ASP A 1 108 ? -10.458 -7.533 10.478 1.00 98.50 108 ASP A N 1
ATOM 854 C CA . ASP A 1 108 ? -10.885 -8.709 11.241 1.00 98.50 108 ASP A CA 1
ATOM 855 C C . ASP A 1 108 ? -10.648 -8.531 12.745 1.00 98.50 108 ASP A C 1
ATOM 857 O O . ASP A 1 108 ? -11.501 -8.923 13.547 1.00 98.50 108 ASP A O 1
ATOM 861 N N . TYR A 1 109 ? -9.590 -7.811 13.135 1.00 97.50 109 TYR A N 1
ATOM 862 C CA . TYR A 1 109 ? -9.314 -7.470 14.533 1.00 97.50 109 TYR A CA 1
ATOM 863 C C . TYR A 1 109 ? -10.467 -6.731 15.238 1.00 97.50 109 TYR A C 1
ATOM 865 O O . TYR A 1 109 ? -10.718 -6.961 16.422 1.00 97.50 109 TYR A O 1
ATOM 873 N N . ILE A 1 110 ? -11.215 -5.877 14.529 1.00 96.44 110 ILE A N 1
ATOM 874 C CA . ILE A 1 110 ? -12.359 -5.144 15.102 1.00 96.44 110 ILE A CA 1
ATOM 875 C C . ILE A 1 110 ? -13.724 -5.743 14.730 1.00 96.44 110 ILE A C 1
ATOM 877 O O . ILE A 1 110 ? -14.765 -5.105 14.927 1.00 96.44 110 ILE A O 1
ATOM 881 N N . GLY A 1 111 ? -13.734 -6.984 14.242 1.00 96.69 111 GLY A N 1
ATOM 882 C CA . GLY A 1 111 ? -14.939 -7.744 13.915 1.00 96.69 111 GLY A CA 1
ATOM 883 C C . GLY A 1 111 ? -15.216 -7.895 12.421 1.00 96.69 111 GLY A C 1
ATOM 884 O O . GLY A 1 111 ? -16.329 -8.293 12.074 1.00 96.69 111 GLY A O 1
ATOM 885 N N . GLY A 1 112 ? -14.258 -7.548 11.559 1.00 97.19 112 GLY A N 1
ATOM 886 C CA . GLY A 1 112 ? -14.254 -7.847 10.126 1.00 97.19 112 GLY A CA 1
ATOM 887 C C . GLY A 1 112 ? -15.284 -7.091 9.292 1.00 97.19 112 GLY A C 1
ATOM 888 O O . GLY A 1 112 ? -16.055 -6.269 9.802 1.00 97.19 112 GLY A O 1
ATOM 889 N N . ALA A 1 113 ? -15.309 -7.409 8.004 1.00 96.62 113 ALA A N 1
ATOM 890 C CA . ALA A 1 113 ? -16.317 -6.984 7.042 1.00 96.62 113 ALA A CA 1
ATOM 891 C C . ALA A 1 113 ? -17.066 -8.203 6.474 1.00 96.62 113 ALA A C 1
ATOM 893 O O . ALA A 1 113 ? -16.594 -9.337 6.572 1.00 96.62 113 ALA A O 1
ATOM 894 N N . GLN A 1 114 ? -18.234 -7.970 5.884 1.00 96.44 114 GLN A N 1
ATOM 895 C CA . GLN A 1 114 ? -19.016 -8.974 5.155 1.00 96.44 114 GLN A CA 1
ATOM 896 C C . GLN A 1 114 ? -19.206 -8.565 3.690 1.00 96.44 114 GLN A C 1
ATOM 898 O O . GLN A 1 114 ? -19.006 -7.404 3.327 1.00 96.44 114 GLN A O 1
ATOM 903 N N . GLU A 1 115 ? -19.627 -9.509 2.849 1.00 96.19 115 GLU A N 1
ATOM 904 C CA . GLU A 1 115 ? -19.944 -9.228 1.448 1.00 96.19 115 GLU A CA 1
ATOM 905 C C . GLU A 1 115 ? -20.931 -8.050 1.327 1.00 96.19 115 GLU A C 1
ATOM 907 O O . GLU A 1 115 ? -21.956 -7.993 2.009 1.00 96.19 115 GLU A O 1
ATOM 912 N N . GLY A 1 116 ? -20.598 -7.088 0.463 1.00 93.19 116 GLY A N 1
ATOM 913 C CA . GLY A 1 116 ? -21.349 -5.841 0.285 1.00 93.19 116 GLY A CA 1
ATOM 914 C C . GLY A 1 116 ? -20.874 -4.664 1.146 1.00 93.19 116 GLY A C 1
ATOM 915 O O . GLY A 1 116 ? -21.257 -3.530 0.853 1.00 93.19 116 GLY A O 1
ATOM 916 N N . ASP A 1 117 ? -20.018 -4.889 2.148 1.00 96.38 117 ASP A N 1
ATOM 917 C CA . ASP A 1 117 ? -19.376 -3.802 2.892 1.00 96.38 117 ASP A CA 1
ATOM 918 C C . ASP A 1 117 ? -18.337 -3.058 2.028 1.00 96.38 117 ASP A C 1
ATOM 920 O O . ASP A 1 117 ? -17.787 -3.575 1.048 1.00 96.38 117 ASP A O 1
ATOM 924 N N . GLU A 1 118 ? -18.035 -1.823 2.430 1.00 96.94 118 GLU A N 1
ATOM 925 C CA . GLU A 1 118 ? -16.980 -0.995 1.847 1.00 96.94 118 GLU A CA 1
ATOM 926 C C . GLU A 1 118 ? -15.890 -0.726 2.891 1.00 96.94 118 GLU A C 1
ATOM 928 O O . GLU A 1 118 ? -16.181 -0.350 4.029 1.00 96.94 118 GLU A O 1
ATOM 933 N N . ILE A 1 119 ? -14.626 -0.846 2.488 1.00 98.06 119 ILE A N 1
ATOM 934 C CA . ILE A 1 119 ? -13.465 -0.509 3.310 1.00 98.06 119 ILE A CA 1
ATOM 935 C C . ILE A 1 119 ? -12.946 0.845 2.842 1.00 98.06 119 ILE A C 1
ATOM 937 O O . ILE A 1 119 ? -12.577 1.021 1.678 1.00 98.06 119 ILE A O 1
ATOM 941 N N . LYS A 1 120 ? -12.916 1.825 3.748 1.00 96.81 120 LYS A N 1
ATOM 942 C CA . LYS A 1 120 ? -12.499 3.189 3.426 1.00 96.81 120 LYS A CA 1
ATOM 943 C C . LYS A 1 120 ? -11.225 3.578 4.158 1.00 96.81 120 LYS A C 1
ATOM 945 O O . LYS A 1 120 ? -11.175 3.563 5.384 1.00 96.81 120 LYS A O 1
ATOM 950 N N . LEU A 1 121 ? -10.231 3.998 3.386 1.00 94.81 121 LEU A N 1
ATOM 951 C CA . LEU A 1 121 ? -8.973 4.539 3.873 1.00 94.81 121 LEU A CA 1
ATOM 952 C C . LEU A 1 121 ? -8.982 6.063 3.823 1.00 94.81 121 LEU A C 1
ATOM 954 O O . LEU A 1 121 ? -9.536 6.682 2.903 1.00 94.81 121 LEU A O 1
ATOM 958 N N . PHE A 1 122 ? -8.333 6.648 4.822 1.00 90.06 122 PHE A N 1
ATOM 959 C CA . PHE A 1 122 ? -8.149 8.080 4.971 1.00 90.06 122 PHE A CA 1
ATOM 960 C C . PHE A 1 122 ? -6.757 8.361 5.509 1.00 90.06 122 PHE A C 1
ATOM 962 O O . PHE A 1 122 ? -6.298 7.695 6.435 1.00 90.06 122 PHE A O 1
ATOM 969 N N . SER A 1 123 ? -6.136 9.402 4.986 1.00 86.12 123 SER A N 1
ATOM 970 C CA . SER A 1 123 ? -4.878 9.934 5.493 1.00 86.12 123 SER A CA 1
ATOM 971 C C . SER A 1 123 ? -5.035 11.397 5.889 1.00 86.12 123 SER A C 1
ATOM 973 O O . SER A 1 123 ? -5.963 12.104 5.486 1.00 86.12 123 SER A O 1
ATOM 975 N N . ARG A 1 124 ? -4.108 11.863 6.730 1.00 81.56 124 ARG A N 1
ATOM 976 C CA . ARG A 1 124 ? -4.116 13.226 7.283 1.00 81.56 124 ARG A CA 1
ATOM 977 C C . ARG A 1 124 ? -3.946 14.309 6.210 1.00 81.56 124 ARG A C 1
ATOM 979 O O . ARG A 1 124 ? -4.364 15.440 6.425 1.00 81.56 124 ARG A O 1
ATOM 986 N N . ASP A 1 125 ? -3.346 13.966 5.075 1.00 80.50 125 ASP A N 1
ATOM 987 C CA . ASP A 1 125 ? -3.177 14.839 3.906 1.00 80.50 125 ASP A CA 1
ATOM 988 C C . ASP A 1 125 ? -4.457 14.988 3.057 1.00 80.50 125 ASP A C 1
ATOM 990 O O . ASP A 1 125 ? -4.459 15.702 2.056 1.00 80.50 125 ASP A O 1
ATOM 994 N N . GLY A 1 126 ? -5.557 14.345 3.462 1.00 83.75 126 GLY A N 1
ATOM 995 C CA . GLY A 1 126 ? -6.844 14.410 2.778 1.00 83.75 126 GLY A CA 1
ATOM 996 C C . GLY A 1 126 ? -7.024 13.365 1.681 1.00 83.75 126 GLY A C 1
ATOM 997 O O . GLY A 1 126 ? -8.104 13.318 1.084 1.00 83.75 126 GLY A O 1
ATOM 998 N N . PHE A 1 127 ? -6.033 12.503 1.425 1.00 84.25 127 PHE A N 1
ATOM 999 C CA . PHE A 1 127 ? -6.244 11.377 0.525 1.00 84.25 127 PHE A CA 1
ATOM 1000 C C . PHE A 1 127 ? -7.278 10.408 1.113 1.00 84.25 127 PHE A C 1
ATOM 1002 O O . PHE A 1 127 ? -7.316 10.098 2.308 1.00 84.25 127 PHE A O 1
ATOM 1009 N N . THR A 1 128 ? -8.176 9.950 0.243 1.00 90.06 128 THR A N 1
ATOM 1010 C CA . THR A 1 128 ? -9.202 8.979 0.595 1.00 90.06 128 THR A CA 1
ATOM 1011 C C . THR A 1 128 ? -9.426 8.009 -0.545 1.00 90.06 128 THR A C 1
ATOM 1013 O O . THR A 1 128 ? -9.426 8.381 -1.722 1.00 90.06 128 THR A O 1
ATOM 1016 N N . LYS A 1 129 ? -9.654 6.749 -0.187 1.00 93.00 129 LYS A N 1
ATOM 1017 C CA . LYS A 1 129 ? -9.963 5.690 -1.137 1.00 93.00 129 LYS A CA 1
ATOM 1018 C C . LYS A 1 129 ? -10.953 4.728 -0.503 1.00 93.00 129 LYS A C 1
ATOM 1020 O O . LYS A 1 129 ? -10.842 4.419 0.677 1.00 93.00 129 LYS A O 1
ATOM 1025 N N . THR A 1 130 ? -11.950 4.311 -1.273 1.00 96.19 130 THR A N 1
ATOM 1026 C CA . THR A 1 130 ? -12.964 3.342 -0.843 1.00 96.19 130 THR A CA 1
ATOM 1027 C C . THR A 1 130 ? -12.852 2.128 -1.746 1.00 96.19 130 THR A C 1
ATOM 1029 O O . THR A 1 130 ? -12.781 2.290 -2.965 1.00 96.19 130 THR A O 1
ATOM 1032 N N . TYR A 1 131 ? -12.808 0.948 -1.145 1.00 96.69 131 TYR A N 1
ATOM 1033 C CA . TYR A 1 131 ? -12.716 -0.330 -1.830 1.00 96.69 131 TYR A CA 1
ATOM 1034 C C . TYR A 1 131 ? -13.927 -1.191 -1.469 1.00 96.69 131 TYR A C 1
ATOM 1036 O O . TYR A 1 131 ? -14.351 -1.174 -0.310 1.00 96.69 131 TYR A O 1
ATOM 1044 N N . PRO A 1 132 ? -14.492 -1.940 -2.427 1.00 97.69 132 PRO A N 1
ATOM 1045 C CA . PRO A 1 132 ? -15.486 -2.950 -2.103 1.00 97.69 132 PRO A CA 1
ATOM 1046 C C . PRO A 1 132 ? -14.833 -4.102 -1.328 1.00 97.69 132 PRO A C 1
ATOM 1048 O O . PRO A 1 132 ? -13.635 -4.352 -1.484 1.00 97.69 132 PRO A O 1
ATOM 1051 N N . TYR A 1 133 ? -15.640 -4.827 -0.550 1.00 97.81 133 TYR A N 1
ATOM 1052 C CA . TYR A 1 133 ? -15.247 -6.040 0.173 1.00 97.81 133 TYR A CA 1
ATOM 1053 C C . TYR A 1 133 ? -14.326 -6.961 -0.639 1.00 97.81 133 TYR A C 1
ATOM 1055 O O . T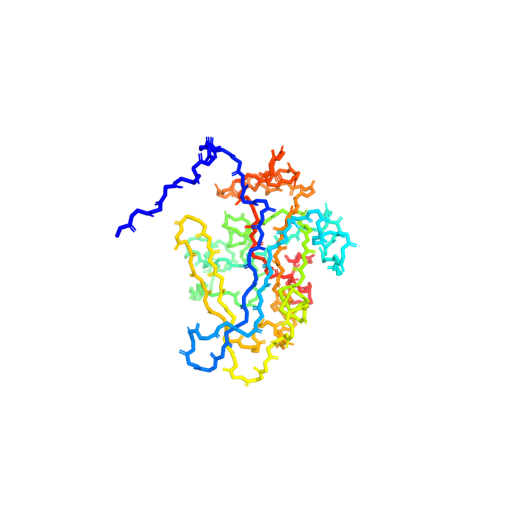YR A 1 133 ? -13.254 -7.319 -0.160 1.00 97.81 133 TYR A O 1
ATOM 1063 N N . SER A 1 134 ? -14.696 -7.278 -1.884 1.00 97.88 134 SER A N 1
ATOM 1064 C CA . SER A 1 134 ? -13.972 -8.242 -2.721 1.00 97.88 134 SER A CA 1
ATOM 1065 C C . SER A 1 134 ? -12.518 -7.855 -2.989 1.00 97.88 134 SER A C 1
ATOM 1067 O O . SER A 1 134 ? -11.657 -8.719 -3.006 1.00 97.88 134 SER A O 1
ATOM 1069 N N . ILE A 1 135 ? -12.196 -6.565 -3.108 1.00 97.50 135 ILE A N 1
ATOM 1070 C CA . ILE A 1 135 ? -10.813 -6.121 -3.356 1.00 97.50 135 ILE A CA 1
ATOM 1071 C C . ILE A 1 135 ? -9.904 -6.377 -2.145 1.00 97.50 135 ILE A C 1
ATOM 1073 O O . ILE A 1 135 ? -8.695 -6.513 -2.317 1.00 97.50 135 ILE A O 1
ATOM 1077 N N . ILE A 1 136 ? -10.474 -6.437 -0.938 1.00 98.25 136 ILE A N 1
ATOM 1078 C CA . ILE A 1 136 ? -9.736 -6.620 0.318 1.00 98.25 136 ILE A CA 1
ATOM 1079 C C . ILE A 1 136 ? -9.797 -8.074 0.799 1.00 98.25 136 ILE A C 1
ATOM 1081 O O . ILE A 1 136 ? -8.785 -8.634 1.202 1.00 98.25 136 ILE A O 1
ATOM 1085 N N . TYR A 1 137 ? -10.976 -8.693 0.767 1.00 98.19 137 TYR A N 1
ATOM 1086 C CA . TYR A 1 137 ? -11.213 -10.017 1.345 1.00 98.19 137 TYR A CA 1
ATOM 1087 C C . TYR A 1 137 ? -11.070 -11.166 0.345 1.00 98.19 137 TYR A C 1
ATOM 1089 O O . TYR A 1 137 ? -10.792 -12.295 0.758 1.00 98.19 137 TYR A O 1
ATOM 1097 N N . GLU A 1 138 ? -11.232 -10.884 -0.947 1.00 97.56 138 GLU A N 1
ATOM 1098 C CA . GLU A 1 138 ? -11.199 -11.863 -2.040 1.00 97.56 138 GLU A CA 1
ATOM 1099 C C . GLU A 1 138 ? -10.357 -11.340 -3.221 1.00 97.56 138 GLU A C 1
ATOM 1101 O O . GLU A 1 138 ? -10.842 -11.301 -4.357 1.00 97.56 138 GLU A O 1
ATOM 1106 N N . PRO A 1 139 ? -9.119 -10.865 -2.973 1.00 96.56 139 PRO A N 1
ATOM 1107 C CA . PRO A 1 139 ? -8.325 -10.235 -4.016 1.00 96.56 139 PRO A CA 1
ATOM 1108 C C . PRO A 1 139 ? -8.037 -11.214 -5.159 1.00 96.56 139 PRO A C 1
ATOM 1110 O O . PRO A 1 139 ? -7.746 -12.391 -4.929 1.00 96.56 139 PRO A O 1
ATOM 1113 N N . ASP A 1 140 ? -8.061 -10.706 -6.394 1.00 93.00 140 ASP A N 1
ATOM 1114 C CA . ASP A 1 140 ? -7.511 -11.438 -7.536 1.00 93.00 140 ASP A CA 1
ATOM 1115 C C . ASP A 1 140 ? -6.030 -11.760 -7.251 1.00 93.00 140 ASP A C 1
ATOM 1117 O O . ASP A 1 140 ? -5.315 -10.865 -6.794 1.00 93.00 140 ASP A O 1
ATOM 1121 N N . PRO A 1 141 ? -5.531 -12.983 -7.500 1.00 86.69 141 PRO A N 1
ATOM 1122 C CA . PRO A 1 141 ? -4.127 -13.320 -7.256 1.00 86.69 141 PRO A CA 1
ATOM 1123 C C . PRO A 1 141 ? -3.121 -12.381 -7.943 1.00 86.69 141 PRO A C 1
ATOM 1125 O O . PRO A 1 141 ? -2.097 -12.051 -7.347 1.00 86.69 141 PRO A O 1
ATOM 1128 N N . ARG A 1 142 ? -3.446 -11.867 -9.141 1.00 87.62 142 ARG A N 1
ATOM 1129 C CA . ARG A 1 142 ? -2.616 -10.879 -9.853 1.00 87.62 142 ARG A CA 1
ATOM 1130 C C . ARG A 1 142 ? -2.606 -9.508 -9.186 1.00 87.62 142 ARG A C 1
ATOM 1132 O O . ARG A 1 142 ? -1.709 -8.716 -9.439 1.00 87.62 142 ARG A O 1
ATOM 1139 N N . GLN A 1 143 ? -3.617 -9.198 -8.381 1.00 92.56 143 GLN A N 1
ATOM 1140 C CA . GLN A 1 143 ? -3.615 -8.017 -7.523 1.00 92.56 143 GLN A CA 1
ATOM 1141 C C . GLN A 1 143 ? -2.883 -8.322 -6.213 1.00 92.56 143 GLN A C 1
ATOM 1143 O O . GLN A 1 143 ? -2.084 -7.520 -5.744 1.00 92.56 143 GLN A O 1
ATOM 1148 N N . GLY A 1 144 ? -3.177 -9.473 -5.612 1.00 95.19 144 GLY A N 1
ATOM 1149 C CA . GLY A 1 144 ? -2.718 -9.835 -4.282 1.00 95.19 144 GLY A CA 1
ATOM 1150 C C . GLY A 1 144 ? -3.399 -9.036 -3.159 1.00 95.19 144 GLY A C 1
ATOM 1151 O O . GLY A 1 144 ? -4.283 -8.198 -3.405 1.00 95.19 144 GLY A O 1
ATOM 1152 N N . PRO A 1 145 ? -3.025 -9.315 -1.898 1.00 97.44 145 PRO A N 1
ATOM 1153 C CA . PRO A 1 145 ? -3.617 -8.666 -0.738 1.00 97.44 145 PRO A CA 1
ATOM 1154 C C . PRO A 1 145 ? -3.294 -7.173 -0.692 1.00 97.44 145 PRO A C 1
ATOM 1156 O O . PRO A 1 145 ? -2.242 -6.710 -1.136 1.00 97.44 145 PRO A O 1
ATOM 1159 N N . ALA A 1 146 ? -4.220 -6.418 -0.110 1.00 98.00 146 ALA A N 1
ATOM 1160 C CA . ALA A 1 146 ? -4.070 -5.002 0.169 1.00 98.00 146 ALA A CA 1
ATOM 1161 C C . ALA A 1 146 ? -3.348 -4.817 1.508 1.00 98.00 146 ALA A C 1
ATOM 1163 O O . ALA A 1 146 ? -3.933 -5.036 2.563 1.00 98.00 146 ALA A O 1
ATOM 1164 N N . VAL A 1 147 ? -2.089 -4.392 1.484 1.00 98.50 147 VAL A N 1
ATOM 1165 C CA . VAL A 1 147 ? -1.239 -4.319 2.676 1.00 98.50 147 VAL A CA 1
ATOM 1166 C C . VAL A 1 147 ? -1.051 -2.872 3.105 1.00 98.50 147 VAL A C 1
ATOM 1168 O O . VAL A 1 147 ? -0.633 -2.038 2.306 1.00 98.50 147 VAL A O 1
ATOM 1171 N N . LEU A 1 148 ? -1.322 -2.555 4.373 1.00 97.81 148 LEU A N 1
ATOM 1172 C CA . LEU A 1 148 ? -0.890 -1.296 4.975 1.00 97.81 148 LEU A CA 1
ATOM 1173 C C . LEU A 1 148 ? 0.581 -1.429 5.383 1.00 97.81 148 LEU A C 1
ATOM 1175 O O . LEU A 1 148 ? 0.907 -2.018 6.416 1.00 97.81 148 LEU A O 1
ATOM 1179 N N . CYS A 1 149 ? 1.468 -0.891 4.557 1.00 97.62 149 CYS A N 1
ATOM 1180 C CA . CYS A 1 149 ? 2.902 -0.910 4.781 1.00 97.62 149 CYS A CA 1
ATOM 1181 C C . CYS A 1 149 ? 3.301 0.144 5.803 1.00 97.62 149 CYS A C 1
ATOM 1183 O O . CYS A 1 149 ? 2.960 1.318 5.665 1.00 97.62 149 CYS A O 1
ATOM 1185 N N . TRP A 1 150 ? 4.047 -0.288 6.814 1.00 96.75 150 TRP A N 1
ATOM 1186 C CA . TRP A 1 150 ? 4.544 0.546 7.906 1.00 96.75 150 TRP A CA 1
ATOM 1187 C C . TRP A 1 150 ? 6.066 0.468 8.058 1.00 96.75 150 TRP A C 1
ATOM 1189 O O . TRP A 1 150 ? 6.619 1.063 8.975 1.00 96.75 150 TRP A O 1
ATOM 1199 N N . HIS A 1 151 ? 6.762 -0.218 7.150 1.00 97.31 151 HIS A N 1
ATOM 1200 C CA . HIS A 1 151 ? 8.220 -0.250 7.097 1.00 97.31 151 HIS A CA 1
ATOM 1201 C C . HIS A 1 151 ? 8.716 -0.423 5.657 1.00 97.31 151 HIS A C 1
ATOM 1203 O O . HIS A 1 151 ? 8.122 -1.165 4.874 1.00 97.31 151 HIS A O 1
ATOM 1209 N N . SER A 1 152 ? 9.843 0.210 5.335 1.00 96.81 152 SER A N 1
ATOM 1210 C CA . SER A 1 152 ? 10.575 0.052 4.076 1.00 96.81 152 SER A CA 1
ATOM 1211 C C . SER A 1 152 ? 11.994 -0.438 4.362 1.00 96.81 152 SER A C 1
ATOM 1213 O O . SER A 1 152 ? 12.804 0.286 4.938 1.00 96.81 152 SER A O 1
ATOM 1215 N N . GLY A 1 153 ? 12.308 -1.675 3.983 1.00 96.88 153 GLY A N 1
ATOM 1216 C CA . GLY A 1 153 ? 13.648 -2.250 4.107 1.00 96.88 153 GLY A CA 1
ATOM 1217 C C . GLY A 1 153 ? 14.631 -1.703 3.075 1.00 96.88 153 GLY A C 1
ATOM 1218 O O . GLY A 1 153 ? 15.817 -1.578 3.371 1.00 96.88 153 GLY A O 1
ATOM 1219 N N . GLU A 1 154 ? 14.135 -1.287 1.912 1.00 95.50 154 GLU A N 1
ATOM 1220 C CA . GLU A 1 154 ? 14.889 -0.603 0.864 1.00 95.50 154 GLU A CA 1
ATOM 1221 C C . GLU A 1 154 ? 13.960 0.369 0.131 1.00 95.50 154 GLU A C 1
ATOM 1223 O O . GLU A 1 154 ? 12.836 0.010 -0.213 1.00 95.50 154 GLU A O 1
ATOM 1228 N N . GLY A 1 155 ? 14.431 1.590 -0.136 1.00 93.19 155 GLY A N 1
ATOM 1229 C CA . GLY A 1 155 ? 13.656 2.581 -0.880 1.00 93.19 155 GLY A CA 1
ATOM 1230 C C . GLY A 1 155 ? 13.429 2.213 -2.351 1.00 93.19 155 GLY A C 1
ATOM 1231 O O . GLY A 1 155 ? 13.918 1.204 -2.865 1.00 93.19 155 GLY A O 1
ATOM 1232 N N . SER A 1 156 ? 12.690 3.066 -3.053 1.00 93.12 156 SER A N 1
ATOM 1233 C CA . SER A 1 156 ? 12.490 2.963 -4.501 1.00 93.12 156 SER A CA 1
ATOM 1234 C C . SER A 1 156 ? 13.798 3.118 -5.289 1.00 93.12 156 SER A C 1
ATOM 1236 O O . SER A 1 156 ? 14.748 3.749 -4.820 1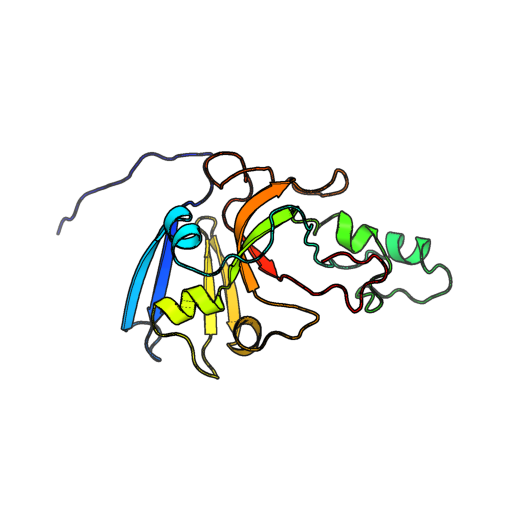.00 93.12 156 SER A O 1
ATOM 1238 N N . GLY A 1 157 ? 13.840 2.539 -6.489 1.00 92.25 157 GLY A N 1
ATOM 1239 C CA . GLY A 1 157 ? 14.981 2.600 -7.396 1.00 92.25 157 GLY A CA 1
ATOM 1240 C C . GLY A 1 157 ? 15.226 3.996 -7.988 1.00 92.25 157 GLY A C 1
ATOM 1241 O O . GLY A 1 157 ? 14.411 4.906 -7.817 1.00 92.25 157 GLY A O 1
ATOM 1242 N N . PRO A 1 158 ? 16.353 4.185 -8.697 1.00 91.31 158 PRO A N 1
ATOM 1243 C CA . PRO A 1 158 ? 16.774 5.490 -9.211 1.00 91.31 158 PRO A CA 1
ATOM 1244 C C . PRO A 1 158 ? 15.867 6.047 -10.315 1.00 91.31 158 PRO A C 1
ATOM 1246 O O . PRO A 1 158 ? 15.877 7.252 -10.559 1.00 91.31 158 PRO A O 1
ATOM 1249 N N . GLU A 1 159 ? 15.093 5.198 -10.990 1.00 91.31 159 GLU A N 1
ATOM 1250 C CA . GLU A 1 159 ? 14.114 5.616 -11.993 1.00 91.31 159 GLU A CA 1
ATOM 1251 C C . GLU A 1 159 ? 12.801 6.112 -11.379 1.00 91.31 159 GLU A C 1
ATOM 1253 O O . GLU A 1 159 ? 12.014 6.742 -12.085 1.00 91.31 159 GLU A O 1
ATOM 1258 N N . ALA A 1 160 ? 12.548 5.837 -10.096 1.00 90.50 160 ALA A N 1
ATOM 1259 C CA . ALA A 1 160 ? 11.293 6.193 -9.456 1.00 90.50 160 ALA A CA 1
ATOM 1260 C C . ALA A 1 160 ? 11.146 7.713 -9.320 1.00 90.50 160 ALA A C 1
ATOM 1262 O O . ALA A 1 160 ? 12.059 8.421 -8.895 1.00 90.50 160 ALA A O 1
ATOM 1263 N N . GLN A 1 161 ? 9.956 8.207 -9.650 1.00 87.50 161 GLN A N 1
ATO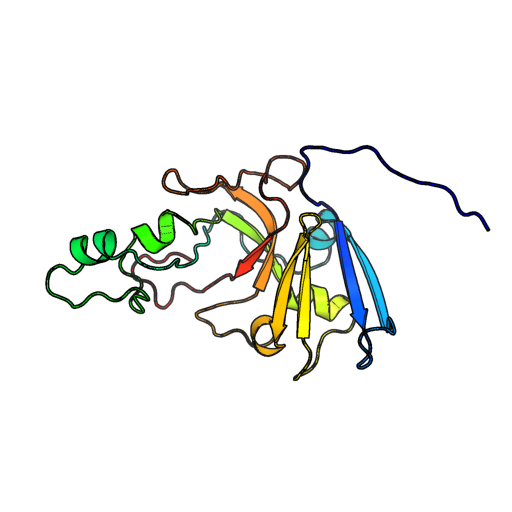M 1264 C CA . GLN A 1 161 ? 9.593 9.615 -9.584 1.00 87.50 161 GLN A CA 1
ATOM 1265 C C . GLN A 1 161 ? 9.669 10.142 -8.149 1.00 87.50 161 GLN A C 1
ATOM 1267 O O . GLN A 1 161 ? 10.205 11.227 -7.925 1.00 87.50 161 GLN A O 1
ATOM 1272 N N . ASP A 1 162 ? 9.133 9.372 -7.202 1.00 86.38 162 ASP A N 1
ATOM 1273 C CA . ASP A 1 162 ? 9.036 9.758 -5.801 1.00 86.38 162 ASP A CA 1
ATOM 1274 C C . ASP A 1 162 ? 9.825 8.771 -4.928 1.00 86.38 162 ASP A C 1
ATOM 1276 O O . ASP A 1 162 ? 9.553 7.566 -4.967 1.00 86.38 162 ASP A O 1
ATOM 1280 N N . PRO A 1 163 ? 10.791 9.249 -4.122 1.00 91.00 163 PRO A N 1
ATOM 1281 C CA . PRO A 1 163 ? 11.541 8.387 -3.226 1.00 91.00 163 PRO A CA 1
ATOM 1282 C C . PRO A 1 163 ? 10.649 7.852 -2.099 1.00 91.00 163 PRO A C 1
ATOM 1284 O O . PRO A 1 163 ? 9.938 8.609 -1.442 1.00 91.00 163 PRO A O 1
ATOM 1287 N N . GLN A 1 164 ? 10.740 6.550 -1.826 1.00 91.06 164 GLN A N 1
ATOM 1288 C CA . GLN A 1 164 ? 10.025 5.925 -0.700 1.00 91.06 164 GLN A CA 1
ATOM 1289 C C . GLN A 1 164 ? 10.721 6.162 0.645 1.00 91.06 164 GLN A C 1
ATOM 1291 O O . GLN A 1 164 ? 10.061 6.350 1.663 1.00 91.06 164 GLN A O 1
ATOM 1296 N N . GLY A 1 165 ? 12.058 6.178 0.652 1.00 93.06 165 GLY A N 1
ATOM 1297 C CA . GLY A 1 165 ? 12.867 6.150 1.873 1.00 93.06 165 GLY A CA 1
ATOM 1298 C C . GLY A 1 165 ? 13.006 4.747 2.478 1.00 93.06 165 GLY A C 1
ATOM 1299 O O . GLY A 1 165 ? 12.533 3.764 1.908 1.00 93.06 165 GLY A O 1
ATOM 1300 N N . GLN A 1 166 ? 13.692 4.654 3.616 1.00 95.06 166 GLN A N 1
ATOM 1301 C CA . GLN A 1 166 ? 14.063 3.404 4.285 1.00 95.06 166 GLN A CA 1
ATOM 1302 C C . GLN A 1 166 ? 13.904 3.544 5.806 1.00 95.06 166 GLN A C 1
ATOM 1304 O O . GLN A 1 166 ? 14.325 4.545 6.377 1.00 95.06 166 GLN A O 1
ATOM 1309 N N . GLY A 1 167 ? 13.326 2.541 6.465 1.00 95.62 167 GLY A N 1
ATOM 1310 C CA . GLY A 1 167 ? 13.045 2.508 7.900 1.00 95.62 167 GLY A CA 1
ATOM 1311 C C . GLY A 1 167 ? 11.546 2.520 8.201 1.00 95.62 167 GLY A C 1
ATOM 1312 O O . GLY A 1 167 ? 10.750 1.948 7.460 1.00 95.62 167 GLY A O 1
ATOM 1313 N N . TYR A 1 168 ? 11.166 3.178 9.295 1.00 95.81 168 TYR A N 1
ATOM 1314 C CA . TYR A 1 168 ? 9.780 3.359 9.751 1.00 95.81 168 TYR A CA 1
ATOM 1315 C C . TYR A 1 168 ? 9.289 4.791 9.465 1.00 95.81 168 TYR A C 1
ATOM 1317 O O . TYR A 1 168 ? 10.113 5.654 9.140 1.00 95.81 168 TYR A O 1
ATOM 1325 N N . PRO A 1 169 ? 7.978 5.094 9.580 1.00 92.75 169 PRO A N 1
ATOM 1326 C CA . PRO A 1 169 ? 7.415 6.403 9.232 1.00 92.75 169 PRO A CA 1
ATOM 1327 C C . PRO A 1 169 ? 8.049 7.593 9.968 1.00 92.75 169 PRO A C 1
ATOM 1329 O O . PRO A 1 169 ? 8.019 8.718 9.474 1.00 92.75 169 PRO A O 1
ATOM 1332 N N . ASP A 1 170 ? 8.627 7.357 11.143 1.00 92.69 170 ASP A N 1
ATOM 1333 C CA . ASP A 1 170 ? 9.294 8.345 11.992 1.00 92.69 170 ASP A CA 1
ATOM 1334 C C . ASP A 1 170 ? 10.831 8.325 11.895 1.00 92.69 170 ASP A C 1
ATOM 1336 O O . ASP A 1 170 ? 11.487 9.230 12.411 1.00 92.69 170 ASP A O 1
ATOM 1340 N N . THR A 1 171 ? 11.415 7.332 11.216 1.00 92.00 171 THR A N 1
ATOM 1341 C CA . THR A 1 171 ? 12.876 7.141 11.122 1.00 92.00 171 THR A CA 1
ATOM 1342 C C . THR A 1 171 ? 13.427 7.207 9.702 1.00 92.00 171 THR A C 1
ATOM 1344 O O . THR A 1 171 ? 14.620 7.463 9.543 1.00 92.00 171 THR A O 1
ATOM 1347 N N . GLY A 1 172 ? 12.595 7.042 8.669 1.00 91.19 172 GLY A N 1
ATOM 1348 C CA . GLY A 1 172 ? 13.049 7.228 7.290 1.00 91.19 172 GLY A CA 1
ATOM 1349 C C . GLY A 1 172 ? 12.169 6.662 6.176 1.00 91.19 172 GLY A C 1
ATOM 1350 O O . GLY A 1 172 ? 12.512 6.863 5.012 1.00 91.19 172 GLY A O 1
ATOM 1351 N N . TYR A 1 173 ? 11.032 6.020 6.470 1.00 93.69 173 TYR A N 1
ATOM 1352 C CA . TYR A 1 173 ? 10.009 5.740 5.457 1.00 93.69 173 TYR A CA 1
ATOM 1353 C C . TYR A 1 173 ? 9.219 7.023 5.163 1.00 93.69 173 TYR A C 1
ATOM 1355 O O . TYR A 1 173 ? 8.180 7.295 5.763 1.00 93.69 173 TYR A O 1
ATOM 1363 N N . ILE A 1 174 ? 9.774 7.867 4.289 1.00 90.50 174 ILE A N 1
ATOM 1364 C CA . ILE A 1 174 ? 9.371 9.273 4.123 1.00 90.50 174 ILE A CA 1
ATOM 1365 C C . ILE A 1 174 ? 7.982 9.457 3.510 1.00 90.50 174 ILE A C 1
ATOM 1367 O O . ILE A 1 174 ? 7.377 10.512 3.691 1.00 90.50 174 ILE A O 1
ATOM 1371 N N . THR A 1 175 ? 7.457 8.445 2.817 1.00 87.62 175 THR A N 1
ATOM 1372 C CA . THR A 1 175 ? 6.072 8.454 2.324 1.00 87.62 175 THR A CA 1
ATOM 1373 C C . THR A 1 175 ? 5.057 8.131 3.429 1.00 87.62 175 THR A C 1
ATOM 1375 O O . THR A 1 175 ? 3.867 8.394 3.254 1.00 87.62 175 THR A O 1
ATOM 1378 N N . GLY A 1 176 ? 5.519 7.653 4.592 1.00 89.75 176 GLY A N 1
ATOM 1379 C CA . GLY A 1 176 ? 4.694 7.249 5.727 1.00 89.75 176 GLY A CA 1
ATOM 1380 C C . GLY A 1 176 ? 3.953 5.932 5.489 1.00 89.75 176 GLY A C 1
ATOM 1381 O O . GLY A 1 176 ? 4.182 5.243 4.498 1.00 89.75 176 GLY A O 1
ATOM 1382 N N . MET A 1 177 ? 3.047 5.574 6.407 1.00 92.88 177 MET A N 1
ATOM 1383 C CA . MET A 1 177 ? 2.218 4.383 6.210 1.00 92.88 177 MET A CA 1
ATOM 1384 C C . MET A 1 177 ? 1.388 4.493 4.927 1.00 92.88 177 MET A C 1
ATOM 1386 O O . MET A 1 177 ? 0.671 5.478 4.731 1.00 92.88 177 MET A O 1
ATOM 1390 N N . ARG A 1 178 ? 1.444 3.466 4.075 1.00 90.81 178 ARG A N 1
ATOM 1391 C CA . ARG A 1 178 ? 0.803 3.472 2.754 1.00 90.81 178 ARG A CA 1
ATOM 1392 C C . ARG A 1 178 ? 0.216 2.111 2.419 1.00 90.81 178 ARG A C 1
ATOM 1394 O O . ARG A 1 178 ? 0.822 1.088 2.698 1.00 90.81 178 ARG A O 1
ATOM 1401 N N . MET A 1 179 ? -0.954 2.105 1.783 1.00 94.38 179 MET A N 1
ATOM 1402 C CA . MET A 1 179 ? -1.510 0.879 1.217 1.00 94.38 179 MET A CA 1
ATOM 1403 C C . MET A 1 179 ? -0.803 0.520 -0.095 1.00 94.38 179 MET A C 1
ATOM 1405 O O . MET A 1 179 ? -0.760 1.350 -1.008 1.00 94.38 179 MET A O 1
ATOM 1409 N N . ILE A 1 180 ? -0.321 -0.716 -0.201 1.00 95.88 180 ILE A N 1
ATOM 1410 C CA . ILE A 1 180 ? 0.301 -1.299 -1.394 1.00 95.88 180 ILE A CA 1
ATOM 1411 C C . ILE A 1 180 ? -0.312 -2.688 -1.617 1.00 95.88 180 ILE A C 1
ATOM 1413 O O . ILE A 1 180 ? -0.514 -3.441 -0.669 1.00 95.88 180 ILE A O 1
ATOM 1417 N N . PHE A 1 181 ? -0.648 -3.019 -2.863 1.00 96.56 181 PHE A N 1
ATOM 1418 C CA . PHE A 1 181 ? -1.044 -4.376 -3.239 1.00 96.56 181 PHE A CA 1
ATOM 1419 C C . PHE A 1 181 ? 0.193 -5.254 -3.426 1.00 96.56 181 PHE A C 1
ATOM 1421 O O . PHE A 1 181 ? 1.136 -4.809 -4.079 1.00 96.56 181 PHE A O 1
ATOM 1428 N N . PHE A 1 182 ? 0.196 -6.450 -2.837 1.00 96.44 182 PHE A N 1
ATOM 1429 C CA . PHE A 1 182 ? 1.319 -7.392 -2.898 1.00 96.44 182 PHE A CA 1
ATOM 1430 C C . PHE A 1 182 ? 1.030 -8.478 -3.934 1.00 96.44 182 PHE A C 1
ATOM 1432 O O . PHE A 1 182 ? 0.646 -9.593 -3.577 1.00 96.44 182 PHE A O 1
ATOM 1439 N N . ALA A 1 183 ? 1.179 -8.133 -5.211 1.00 92.56 183 ALA A N 1
ATOM 1440 C CA . ALA A 1 183 ? 0.914 -9.048 -6.309 1.00 92.56 183 ALA A CA 1
ATOM 1441 C C . ALA A 1 183 ? 1.881 -10.246 -6.301 1.00 92.56 183 ALA A C 1
ATOM 1443 O O . ALA A 1 183 ? 3.005 -10.198 -5.781 1.00 92.56 183 ALA A O 1
ATOM 1444 N N . ASP A 1 184 ? 1.422 -11.363 -6.866 1.00 89.12 184 ASP A N 1
ATOM 1445 C CA . ASP A 1 184 ? 2.319 -12.466 -7.181 1.00 89.12 184 ASP A CA 1
ATOM 1446 C C . ASP A 1 184 ? 3.126 -12.186 -8.460 1.00 89.12 184 ASP A C 1
ATOM 1448 O O . ASP A 1 184 ? 2.884 -11.234 -9.201 1.00 89.12 184 ASP A O 1
ATOM 1452 N N . THR A 1 185 ? 4.115 -13.037 -8.724 1.00 88.62 185 THR A N 1
ATOM 1453 C CA . THR A 1 185 ? 4.990 -12.903 -9.894 1.00 88.62 185 THR A CA 1
ATOM 1454 C C . THR A 1 185 ? 4.582 -13.800 -11.059 1.00 88.62 185 THR A C 1
ATOM 1456 O O . THR A 1 185 ? 5.363 -14.018 -11.983 1.00 88.62 185 THR A O 1
ATOM 1459 N N . SER A 1 186 ? 3.374 -14.374 -11.024 1.00 83.00 186 SER A N 1
ATOM 1460 C CA . SER A 1 186 ? 2.990 -15.473 -11.916 1.00 83.00 186 SER A CA 1
ATOM 1461 C C . SER A 1 186 ? 2.807 -15.049 -13.373 1.00 83.00 186 SER A C 1
ATOM 1463 O O . SER A 1 186 ? 2.907 -15.889 -14.270 1.00 83.00 186 SER A O 1
ATOM 1465 N N . THR A 1 187 ? 2.556 -13.761 -13.617 1.00 78.19 187 THR A N 1
ATOM 1466 C CA . THR A 1 187 ? 2.211 -13.248 -14.947 1.00 78.19 187 THR A CA 1
ATOM 1467 C C . THR A 1 187 ? 3.153 -12.193 -15.498 1.00 78.19 187 THR A C 1
ATOM 1469 O O . THR A 1 187 ? 3.099 -11.953 -16.702 1.00 78.19 187 THR A O 1
ATOM 1472 N N . ASN A 1 188 ? 4.005 -11.577 -14.674 1.00 83.69 188 ASN A N 1
ATOM 1473 C CA . ASN A 1 188 ? 4.923 -10.554 -15.169 1.00 83.69 188 ASN A CA 1
ATOM 1474 C C . ASN A 1 188 ? 6.237 -11.184 -15.675 1.00 83.69 188 ASN A C 1
ATOM 1476 O O . ASN A 1 188 ? 6.785 -12.094 -15.044 1.00 83.69 188 ASN A O 1
ATOM 1480 N N . PRO A 1 189 ? 6.795 -10.694 -16.792 1.00 90.06 189 PRO A N 1
ATOM 1481 C CA . PRO A 1 189 ? 7.966 -11.288 -17.434 1.00 90.06 189 PRO A CA 1
ATOM 1482 C C . PRO A 1 189 ? 9.292 -11.033 -16.698 1.00 90.06 189 PRO A C 1
ATOM 1484 O O . PRO A 1 189 ? 10.316 -11.597 -17.090 1.00 90.06 189 PRO A O 1
ATOM 1487 N N . TRP A 1 190 ? 9.313 -10.199 -15.651 1.00 90.00 190 TRP A N 1
ATOM 1488 C CA . TRP A 1 190 ? 10.538 -9.848 -14.917 1.00 90.00 190 TRP A CA 1
ATOM 1489 C C . TRP A 1 190 ? 10.694 -10.568 -13.575 1.00 90.00 190 TRP A C 1
ATOM 1491 O O . TRP A 1 190 ? 11.759 -10.472 -12.963 1.00 90.00 190 TRP A O 1
ATOM 1501 N N . GLY A 1 191 ? 9.668 -11.293 -13.121 1.00 89.56 191 GLY A N 1
ATOM 1502 C CA . GLY A 1 191 ? 9.634 -11.906 -11.795 1.00 89.56 191 GLY A CA 1
ATOM 1503 C C . GLY A 1 191 ? 9.569 -10.886 -10.651 1.00 89.56 191 GLY A C 1
ATOM 1504 O O . GLY A 1 191 ? 10.105 -11.150 -9.578 1.00 89.56 191 GLY A O 1
ATOM 1505 N N . TRP A 1 192 ? 8.983 -9.711 -10.886 1.00 90.75 192 TRP A N 1
ATOM 1506 C CA . TRP A 1 192 ? 8.831 -8.627 -9.906 1.00 90.75 192 TRP A CA 1
ATOM 1507 C C . TRP A 1 192 ? 7.473 -8.685 -9.212 1.00 90.75 192 TRP A C 1
ATOM 1509 O O . TRP A 1 192 ? 6.486 -8.984 -9.870 1.00 90.75 192 TRP A O 1
ATOM 1519 N N . HIS A 1 193 ? 7.416 -8.443 -7.904 1.00 89.25 193 HIS A N 1
ATOM 1520 C CA . HIS A 1 193 ? 6.143 -8.385 -7.175 1.00 89.25 193 HIS A CA 1
ATOM 1521 C C . HIS A 1 193 ? 5.427 -7.052 -7.364 1.00 89.25 193 HIS A C 1
ATOM 1523 O O . HIS A 1 193 ? 6.103 -6.103 -7.814 1.00 89.25 193 HIS A O 1
#

pLDDT: mean 89.71, std 15.6, range [27.55, 98.75]

Nearest PDB structures (foldseek):
  5om6-assembly2_D  TM=4.962E-01  e=7.136E+00  Homo sapiens
  8q9t-assembly1_A  TM=2.335E-01  e=5.624E+00  Saccharomyces cerevisiae

Sequence (193 aa):
MVTVLAAPVLATGAGTTELRIVKYANDRKTILNETTVDYHWLEANLPIQGDGVARYYHQGPVFEGEWEKVHPEKPYDGWNPDEDVRMSILYKADFGAVRGTDIRDICDYIGGAQEGDEIKLFSRDGFTKTYPYSIIYEPDPRQGPAVLCWHSGEGSGPEAQDPQGQGYPDTGYITGMRMIFFADTSTNPWGWH

Solvent-accessible surface area (backbone atoms only — not comparable to full-atom values): 11038 Å² total; per-residue (Å²): 134,91,88,83,88,85,80,81,77,84,65,88,80,53,29,63,56,66,48,79,50,76,38,61,42,97,82,74,69,52,75,74,33,72,53,74,46,39,53,68,52,47,66,73,74,45,71,74,40,67,83,27,68,63,46,35,46,45,79,46,70,38,50,64,81,59,41,44,76,78,38,74,88,54,82,88,58,46,73,49,93,67,55,78,58,63,66,23,25,40,31,80,22,35,60,12,6,36,24,25,31,41,47,47,61,61,40,43,74,65,71,46,82,53,90,86,39,72,51,73,51,76,48,96,89,68,54,69,50,77,40,54,33,51,60,47,78,58,38,55,63,79,46,20,52,38,22,44,25,50,34,20,60,33,39,27,57,94,66,26,75,59,76,30,34,39,38,32,21,80,73,31,12,67,70,25,54,42,79,46,55,56,23,53,44,89,75,41,83,80,66,52,38